Protein AF-A0A8T4FJG9-F1 (afdb_monomer)

pLDDT: mean 75.82, std 20.82, range [28.33, 94.25]

Solvent-accessible surface area (backbone atoms only — not comparable to full-atom values): 13137 Å² total; per-residue (Å²): 132,87,75,84,78,72,72,60,68,69,57,31,51,54,38,39,52,24,51,58,66,41,45,69,38,66,19,61,36,61,75,57,34,93,87,77,62,32,58,62,43,84,72,53,72,46,79,40,57,38,47,39,34,34,47,77,76,50,57,72,72,60,33,53,55,52,51,54,53,52,52,54,62,69,72,64,82,72,84,88,86,80,88,83,89,87,84,88,80,90,82,86,89,84,91,80,89,76,88,75,80,80,78,80,73,78,88,72,92,65,47,56,48,79,29,33,30,31,37,31,31,27,30,22,76,75,79,66,48,81,43,71,23,62,58,69,50,50,87,97,47,72,53,23,32,40,62,51,46,32,49,46,51,27,50,90,81,37,57,43,65,51,49,24,52,53,38,45,71,38,28,33,64,53,52,39,65,56,44,46,53,57,61,71,35,77,62,51,77,78,55,39,54,88,76,48,63,58,46,82,54,85,90,39,49,46,29,47,62,41,74,42,32,62,51,50,70,65,64,24,92

Radius of gyration: 21.4 Å; Cα contacts (8 Å, |Δi|>4): 317; chains: 1; bounding box: 61×54×51 Å

Foldseek 3Di:
DQDPQDDPVVLLQLLLVLLLVQFAFEQPADAADPVPRFDWDWDDKDKAFAFKFQQVLDDPVSNVVSVVVVVVVVPPPDDDDDDDDDDDDDDDDDDDDDDDPPPPPDDDPRSMDTRMHIWIWIAGPPPRDIDIGPAQDDPPDRYGVQLLLQLQLCVVPDQLCSSQVVCVNSRTHDDSVSSVCSNPDPVCVVDHNVNFDFDDDRSGTRTVCSSCSVVCSVVSD

Sequence (221 aa):
MTKKVAIPPMITDIVASGIIDLDGFLFDAAGRCPCCGGELKSHDIKHRVFARINTGIMNADMRLFADVRALKKAGGRGSDGKDGVGAGSAGSMGPGAGGEDGNGGAGSCSRECNITVNVKRWYCTDCGKLVYSKSPFYEGIRTGAPIVDFCIVNRDLHPPNHIAKILGKLGIIVTPATVRNIQQSEISKGATPENIPAVNIYGIMFPSSLLNLSEMTRRGK

Mean predicted aligned error: 11.9 Å

Structure (mmCIF, N/CA/C/O backbone):
data_AF-A0A8T4FJG9-F1
#
_entry.id   AF-A0A8T4FJG9-F1
#
loop_
_atom_site.group_PDB
_atom_site.id
_atom_site.type_symbol
_atom_site.label_atom_id
_atom_site.label_alt_id
_atom_site.label_comp_id
_atom_site.label_asym_id
_atom_site.label_entity_id
_atom_site.label_seq_id
_atom_site.pdbx_PDB_ins_code
_atom_site.Cartn_x
_atom_site.Cartn_y
_atom_site.Cartn_z
_atom_site.occupancy
_atom_site.B_iso_or_equiv
_atom_site.auth_seq_id
_atom_site.auth_comp_id
_atom_site.auth_asym_id
_atom_site.auth_atom_id
_atom_site.pdbx_PDB_model_num
ATOM 1 N N . MET A 1 1 ? -25.811 7.665 13.195 1.00 41.31 1 MET A N 1
ATOM 2 C CA . MET A 1 1 ? -25.178 6.998 14.357 1.00 41.31 1 MET A CA 1
ATOM 3 C C . MET A 1 1 ? -23.875 6.342 13.907 1.00 41.31 1 MET A C 1
ATOM 5 O O . MET A 1 1 ? -23.924 5.402 13.128 1.00 41.31 1 MET A O 1
ATOM 9 N N . THR A 1 2 ? -22.702 6.841 14.312 1.00 47.78 2 THR A N 1
ATOM 10 C CA . THR A 1 2 ? -21.421 6.175 14.003 1.00 47.78 2 THR A CA 1
ATOM 11 C C . THR A 1 2 ? -21.264 4.955 14.903 1.00 47.78 2 THR A C 1
ATOM 13 O O . THR A 1 2 ? -20.911 5.094 16.075 1.00 47.78 2 THR A O 1
ATOM 16 N N . LYS A 1 3 ? -21.565 3.767 14.370 1.00 56.97 3 LYS A N 1
ATOM 17 C CA . LYS A 1 3 ? -21.348 2.491 15.061 1.00 56.97 3 LYS A CA 1
ATOM 18 C C . LYS A 1 3 ? -19.872 2.421 15.463 1.00 56.97 3 LYS A C 1
ATOM 20 O O . LYS A 1 3 ? -18.996 2.599 14.618 1.00 56.97 3 LYS A O 1
ATOM 25 N N . LYS A 1 4 ? -19.579 2.235 16.756 1.00 62.81 4 LYS A N 1
ATOM 26 C CA . LYS A 1 4 ? -18.198 2.044 17.217 1.00 62.81 4 LYS A CA 1
ATOM 27 C C . LYS A 1 4 ? -17.686 0.750 16.597 1.00 62.81 4 LYS A C 1
ATOM 29 O O . LYS A 1 4 ? -18.075 -0.335 17.007 1.00 62.81 4 LYS A O 1
ATOM 34 N N . VAL A 1 5 ? -16.836 0.883 15.589 1.00 68.25 5 VAL A N 1
ATOM 35 C CA . VAL A 1 5 ? -16.174 -0.259 14.968 1.00 68.25 5 VAL A CA 1
ATOM 36 C C . VAL A 1 5 ? -15.093 -0.768 15.917 1.00 68.25 5 VAL A C 1
ATOM 38 O O . VAL A 1 5 ? -14.141 -0.038 16.220 1.00 68.25 5 VAL A O 1
ATOM 41 N N . ALA A 1 6 ? -15.278 -1.983 16.422 1.00 77.75 6 ALA A N 1
ATOM 42 C CA . ALA A 1 6 ? -14.273 -2.705 17.184 1.00 77.75 6 ALA A CA 1
ATOM 43 C C . ALA A 1 6 ? -13.360 -3.431 16.192 1.00 77.75 6 ALA A C 1
ATOM 45 O O . ALA A 1 6 ? -13.830 -4.241 15.399 1.00 77.75 6 ALA A O 1
ATOM 46 N N . ILE A 1 7 ? -12.071 -3.100 16.213 1.00 82.88 7 ILE A N 1
ATOM 47 C CA . ILE A 1 7 ? -11.056 -3.811 15.437 1.00 82.88 7 ILE A CA 1
ATOM 48 C C . ILE A 1 7 ? -1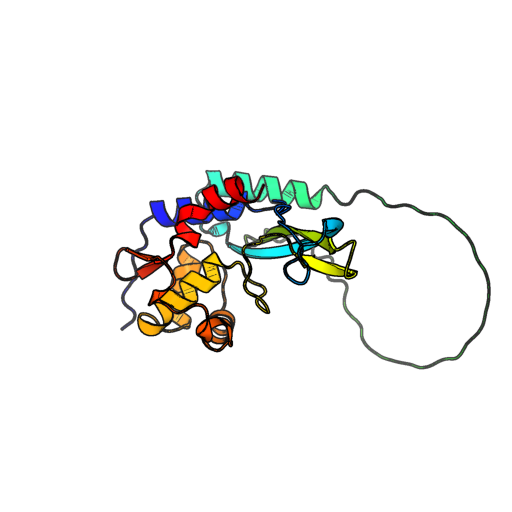0.298 -4.689 16.429 1.00 82.88 7 ILE A C 1
ATOM 50 O O . ILE A 1 7 ? -9.800 -4.149 17.421 1.00 82.88 7 ILE A O 1
ATOM 54 N N . PRO A 1 8 ? -10.228 -6.011 16.210 1.00 84.31 8 PRO A N 1
ATOM 55 C CA . PRO A 1 8 ? -9.428 -6.884 17.055 1.00 84.31 8 PRO A CA 1
ATOM 56 C C . PRO A 1 8 ? -7.962 -6.441 17.055 1.00 84.31 8 PRO A C 1
ATOM 58 O O . PRO A 1 8 ? -7.424 -6.202 15.972 1.00 84.31 8 PRO A O 1
ATOM 61 N N . PRO A 1 9 ? -7.295 -6.384 18.222 1.00 83.56 9 PRO A N 1
ATOM 62 C CA . PRO A 1 9 ? -5.896 -5.958 18.305 1.00 83.56 9 PRO A CA 1
ATOM 63 C C . PRO A 1 9 ? -4.975 -6.813 17.422 1.00 83.56 9 PRO A C 1
ATOM 65 O O . PRO A 1 9 ? -4.106 -6.276 16.747 1.00 83.56 9 PRO A O 1
ATOM 68 N N . MET A 1 10 ? -5.264 -8.114 17.305 1.00 87.50 10 MET A N 1
ATOM 69 C CA . MET A 1 10 ? -4.548 -9.031 16.411 1.00 87.50 10 MET A CA 1
ATOM 70 C C . MET A 1 10 ? -4.504 -8.542 14.951 1.00 87.50 10 MET A C 1
ATOM 72 O O . MET A 1 10 ? -3.463 -8.627 14.309 1.00 87.50 10 MET A O 1
ATOM 76 N N . ILE A 1 11 ? -5.612 -8.016 14.411 1.00 88.00 11 ILE A N 1
ATOM 77 C CA . ILE A 1 11 ? -5.658 -7.538 13.018 1.00 88.00 11 ILE A CA 1
ATOM 78 C C . ILE A 1 11 ? -4.785 -6.294 12.860 1.00 88.00 11 ILE A C 1
ATOM 80 O O . ILE A 1 11 ? -4.054 -6.178 11.878 1.00 88.00 11 ILE A O 1
ATOM 84 N N . THR A 1 12 ? -4.843 -5.381 13.829 1.00 87.31 12 THR A N 1
ATOM 85 C CA . THR A 1 12 ? -3.987 -4.193 13.842 1.00 87.31 12 THR A CA 1
ATOM 86 C C . THR A 1 12 ? -2.514 -4.587 13.814 1.00 87.31 12 THR A C 1
ATOM 88 O O . THR A 1 12 ? -1.768 -4.047 13.002 1.00 87.31 12 THR A O 1
ATOM 91 N N . ASP A 1 13 ? -2.112 -5.570 14.620 1.00 85.44 13 ASP A N 1
ATOM 92 C CA . ASP A 1 13 ? -0.722 -6.027 14.693 1.00 85.44 13 ASP A CA 1
ATOM 93 C C . ASP A 1 13 ? -0.259 -6.706 13.395 1.00 85.44 13 ASP A C 1
ATOM 95 O O . ASP A 1 13 ? 0.831 -6.412 12.897 1.00 85.44 13 ASP A O 1
ATOM 99 N N . ILE A 1 14 ? -1.095 -7.558 12.790 1.00 88.44 14 ILE A N 1
ATOM 100 C CA . ILE A 1 14 ? -0.791 -8.218 11.506 1.00 88.44 14 ILE A CA 1
ATOM 101 C C . ILE A 1 14 ? -0.601 -7.185 10.390 1.00 88.44 14 ILE A C 1
ATOM 103 O O . ILE A 1 14 ? 0.379 -7.235 9.647 1.00 88.44 14 ILE A O 1
ATOM 107 N N . VAL A 1 15 ? -1.527 -6.230 10.273 1.00 89.56 15 VAL A N 1
ATOM 108 C CA . VAL A 1 15 ? -1.466 -5.209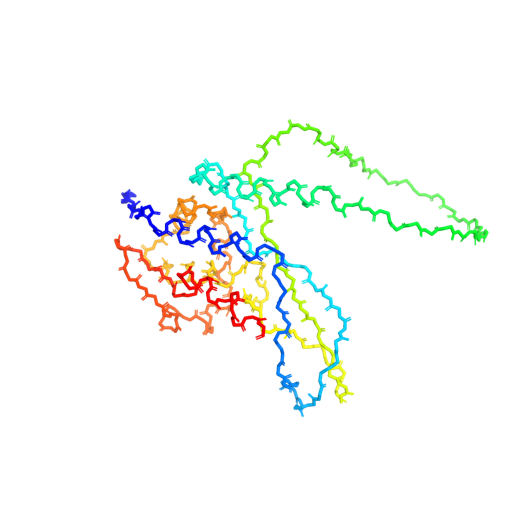 9.221 1.00 89.56 15 VAL A CA 1
ATOM 109 C C . VAL A 1 15 ? -0.260 -4.301 9.430 1.00 89.56 15 VAL A C 1
ATOM 111 O O . VAL A 1 15 ? 0.492 -4.031 8.496 1.00 89.56 15 VAL A O 1
ATOM 114 N N . ALA A 1 16 ? -0.044 -3.842 10.657 1.00 86.19 16 ALA A N 1
ATOM 115 C CA . ALA A 1 16 ? 1.041 -2.935 10.971 1.00 86.19 16 ALA A CA 1
ATOM 116 C C . ALA A 1 16 ? 2.427 -3.573 10.787 1.00 86.19 16 ALA A C 1
ATOM 118 O O . ALA A 1 16 ? 3.287 -2.956 10.158 1.00 86.19 16 ALA A O 1
ATOM 119 N N . SER A 1 17 ? 2.634 -4.801 11.273 1.00 85.50 17 SER A N 1
ATOM 120 C CA . SER A 1 17 ? 3.885 -5.545 11.059 1.00 85.50 17 SER A CA 1
ATOM 121 C C . SER A 1 17 ? 4.150 -5.776 9.571 1.00 85.50 17 SER A C 1
ATOM 123 O O . SER A 1 17 ? 5.222 -5.426 9.079 1.00 85.50 17 SER A O 1
ATOM 125 N N . GLY A 1 18 ? 3.141 -6.233 8.822 1.00 88.75 18 GLY A N 1
ATOM 126 C CA . GLY A 1 18 ? 3.253 -6.444 7.381 1.00 88.75 18 GLY A CA 1
ATOM 127 C C . GLY A 1 18 ? 3.591 -5.169 6.602 1.00 88.75 18 GLY A C 1
ATOM 128 O O . GLY A 1 18 ? 4.409 -5.209 5.686 1.00 88.75 18 GLY A O 1
ATOM 129 N N . ILE A 1 19 ? 3.012 -4.019 6.968 1.00 89.31 19 ILE A N 1
ATOM 130 C CA . ILE A 1 19 ? 3.352 -2.742 6.326 1.00 89.31 19 ILE A CA 1
ATOM 131 C C . ILE A 1 19 ? 4.781 -2.310 6.680 1.00 89.31 19 ILE A C 1
ATOM 133 O O . ILE A 1 19 ? 5.508 -1.862 5.795 1.00 89.31 19 ILE A O 1
ATOM 137 N N . ILE A 1 20 ? 5.200 -2.433 7.942 1.00 86.81 20 ILE A N 1
ATOM 138 C CA . ILE A 1 20 ? 6.565 -2.074 8.361 1.00 86.81 20 ILE A CA 1
ATOM 139 C C . ILE A 1 20 ? 7.598 -2.923 7.618 1.00 86.81 20 ILE A C 1
ATOM 141 O O . ILE A 1 20 ? 8.622 -2.397 7.180 1.00 86.81 20 ILE A O 1
ATOM 145 N N . ASP A 1 21 ? 7.322 -4.211 7.420 1.00 86.75 21 ASP A N 1
ATOM 146 C CA . ASP A 1 21 ? 8.223 -5.122 6.717 1.00 86.75 21 ASP A CA 1
ATOM 147 C C . ASP A 1 21 ? 8.459 -4.743 5.257 1.00 86.75 21 ASP A C 1
ATOM 149 O O . ASP A 1 21 ? 9.551 -4.982 4.738 1.00 86.75 21 ASP A O 1
ATOM 153 N N . LEU A 1 22 ? 7.493 -4.077 4.621 1.00 88.50 22 LEU A N 1
ATOM 154 C CA . LEU A 1 22 ? 7.638 -3.567 3.260 1.00 88.50 22 LEU A CA 1
ATOM 155 C C . LEU A 1 22 ? 8.580 -2.360 3.162 1.00 88.50 22 LEU A C 1
ATOM 157 O O . LEU A 1 22 ? 8.980 -2.003 2.054 1.00 88.50 22 LEU A O 1
ATOM 161 N N . ASP A 1 23 ? 8.963 -1.718 4.270 1.00 88.69 23 ASP A N 1
ATOM 162 C CA . ASP A 1 23 ? 9.829 -0.544 4.191 1.00 88.69 23 ASP A CA 1
ATOM 163 C C . ASP A 1 23 ? 11.222 -0.893 3.644 1.00 88.69 23 ASP A C 1
ATOM 165 O O . ASP A 1 23 ? 11.981 -1.653 4.244 1.00 88.69 23 ASP A O 1
ATOM 169 N N . GLY A 1 24 ? 11.558 -0.302 2.500 1.00 87.19 24 GLY A N 1
ATOM 170 C CA . GLY A 1 24 ? 12.777 -0.535 1.732 1.00 87.19 24 GLY A CA 1
ATOM 171 C C . GLY A 1 24 ? 12.725 -1.755 0.809 1.00 87.19 24 GLY A C 1
ATOM 172 O O . GLY A 1 24 ? 13.705 -2.008 0.107 1.00 87.19 24 GLY A O 1
ATOM 173 N N . PHE A 1 25 ? 11.617 -2.500 0.769 1.00 90.50 25 PHE A N 1
ATOM 174 C CA . PHE A 1 25 ? 11.523 -3.720 -0.031 1.00 90.50 25 PHE A CA 1
ATOM 175 C C . PHE A 1 25 ? 11.647 -3.429 -1.533 1.00 90.50 25 PHE A C 1
ATOM 177 O O . PHE A 1 25 ? 11.034 -2.485 -2.038 1.00 90.50 25 PHE A O 1
ATOM 184 N N . LEU A 1 26 ? 12.441 -4.238 -2.242 1.00 90.06 26 LEU A N 1
ATOM 185 C CA . LEU A 1 26 ? 12.640 -4.145 -3.687 1.00 90.06 26 LEU A CA 1
ATOM 186 C C . LEU A 1 26 ? 11.727 -5.129 -4.416 1.00 90.06 26 LEU A C 1
ATOM 188 O O . LEU A 1 26 ? 11.885 -6.334 -4.283 1.00 90.06 26 LEU A O 1
ATOM 192 N N . PHE A 1 27 ? 10.818 -4.589 -5.221 1.00 89.75 27 PHE A N 1
ATOM 193 C CA . PHE A 1 27 ? 10.058 -5.328 -6.218 1.00 89.75 27 PHE A CA 1
ATOM 194 C C . PHE A 1 27 ? 10.851 -5.352 -7.521 1.00 89.75 27 PHE A C 1
ATOM 196 O O . PHE A 1 27 ? 10.912 -4.337 -8.226 1.00 89.75 27 PHE A O 1
ATOM 203 N N . ASP A 1 28 ? 11.456 -6.491 -7.834 1.00 89.19 28 ASP A N 1
ATOM 204 C CA . ASP A 1 28 ? 12.211 -6.724 -9.064 1.00 89.19 28 ASP A CA 1
ATOM 205 C C . ASP A 1 28 ? 11.607 -7.801 -9.969 1.00 89.19 28 ASP A C 1
ATOM 207 O O . ASP A 1 28 ? 11.994 -7.890 -11.131 1.00 89.19 28 ASP A O 1
ATOM 211 N N . ALA A 1 29 ? 10.596 -8.538 -9.513 1.00 85.81 29 ALA A N 1
ATOM 212 C CA . ALA A 1 29 ? 9.899 -9.511 -10.344 1.00 85.81 29 ALA A CA 1
ATOM 213 C C . ALA A 1 29 ? 9.257 -8.862 -11.591 1.00 85.81 29 ALA A C 1
ATOM 215 O O . ALA A 1 29 ? 8.236 -8.169 -11.513 1.00 85.81 29 ALA A O 1
ATOM 216 N N . ALA A 1 30 ? 9.815 -9.136 -12.771 1.00 84.12 30 ALA A N 1
ATOM 217 C CA . ALA A 1 30 ? 9.229 -8.802 -14.066 1.00 84.12 30 ALA A CA 1
ATOM 218 C C . ALA A 1 30 ? 9.295 -10.012 -15.003 1.00 84.12 30 ALA A C 1
ATOM 220 O O . ALA A 1 30 ? 10.260 -10.769 -14.999 1.00 84.12 30 ALA A O 1
ATOM 221 N N . GLY A 1 31 ? 8.223 -10.216 -15.772 1.00 83.62 31 GLY A N 1
ATOM 222 C CA . GLY A 1 31 ? 8.161 -11.270 -16.785 1.00 83.62 31 GLY A CA 1
ATOM 223 C C . GLY A 1 31 ? 8.767 -10.812 -18.111 1.00 83.62 31 GLY A C 1
ATOM 224 O O . GLY A 1 31 ? 9.740 -10.071 -18.149 1.00 83.62 31 GLY A O 1
ATOM 225 N N . ARG A 1 32 ? 8.148 -11.219 -19.219 1.00 88.94 32 ARG A N 1
ATOM 226 C CA . ARG A 1 32 ? 8.462 -10.700 -20.557 1.00 88.94 32 ARG A CA 1
ATOM 227 C C . ARG A 1 32 ? 7.768 -9.364 -20.813 1.00 88.94 32 ARG A C 1
ATOM 229 O O . ARG A 1 32 ? 6.815 -9.009 -20.115 1.00 88.94 32 ARG A O 1
ATOM 236 N N . CYS A 1 33 ? 8.217 -8.633 -21.832 1.00 87.88 33 CYS A N 1
ATOM 237 C CA . CYS A 1 33 ? 7.561 -7.392 -22.233 1.00 87.88 33 CYS A CA 1
ATOM 238 C C . CYS A 1 33 ? 6.073 -7.636 -22.575 1.00 87.88 33 CYS A C 1
ATOM 240 O O . CYS A 1 33 ? 5.792 -8.431 -23.472 1.00 87.88 33 CYS A O 1
ATOM 242 N N . PRO A 1 34 ? 5.111 -6.920 -21.959 1.00 86.50 34 PRO A N 1
ATOM 243 C CA . PRO A 1 34 ? 3.684 -7.101 -22.239 1.00 86.50 34 PRO A CA 1
ATOM 244 C C . PRO A 1 34 ? 3.278 -6.648 -23.650 1.00 86.50 34 PRO A C 1
ATOM 246 O O . PRO A 1 34 ? 2.179 -6.951 -24.093 1.00 86.50 34 PRO A O 1
ATOM 249 N N . CYS A 1 35 ? 4.138 -5.908 -24.359 1.00 87.44 35 CYS A N 1
ATOM 250 C CA . CYS A 1 35 ? 3.851 -5.422 -25.711 1.00 87.44 35 CYS A CA 1
ATOM 251 C C . CYS A 1 35 ? 4.368 -6.334 -26.828 1.00 87.44 35 CYS A C 1
ATOM 253 O O . CYS A 1 35 ? 3.768 -6.355 -27.894 1.00 87.44 35 CYS A O 1
ATOM 255 N N . CYS A 1 36 ? 5.494 -7.022 -26.630 1.00 90.19 36 CYS A N 1
ATOM 256 C CA . CYS A 1 36 ? 6.146 -7.792 -27.700 1.00 90.19 36 CYS A CA 1
ATOM 257 C C . CYS A 1 36 ? 6.694 -9.155 -27.256 1.00 90.19 36 CYS A C 1
ATOM 259 O O . CYS A 1 36 ? 7.169 -9.915 -28.087 1.00 90.19 36 CYS A O 1
ATOM 261 N N . GLY A 1 37 ? 6.653 -9.479 -25.960 1.00 89.25 37 GLY A N 1
ATOM 262 C CA . GLY A 1 37 ? 7.231 -10.715 -25.429 1.00 89.25 37 GLY A CA 1
ATOM 263 C C . GLY A 1 37 ? 8.761 -10.722 -25.318 1.00 89.25 37 GLY A C 1
ATOM 264 O O . GLY A 1 37 ? 9.306 -11.726 -24.866 1.00 89.25 37 GLY A O 1
ATOM 265 N N . GLY A 1 38 ? 9.431 -9.626 -25.680 1.00 89.69 38 GLY A N 1
ATOM 266 C CA . GLY A 1 38 ? 10.885 -9.490 -25.644 1.00 89.69 38 GLY A CA 1
ATOM 267 C C . GLY A 1 38 ? 11.510 -9.531 -24.251 1.00 89.69 38 GLY A C 1
ATOM 268 O O . GLY A 1 38 ? 10.821 -9.397 -23.227 1.00 89.69 38 GLY A O 1
ATOM 269 N N . GLU A 1 39 ? 12.834 -9.688 -24.230 1.00 91.00 39 GLU A N 1
ATOM 270 C CA . GLU A 1 39 ? 13.634 -9.711 -23.005 1.00 91.00 39 GLU A CA 1
ATOM 271 C C . GLU A 1 39 ? 13.711 -8.330 -22.343 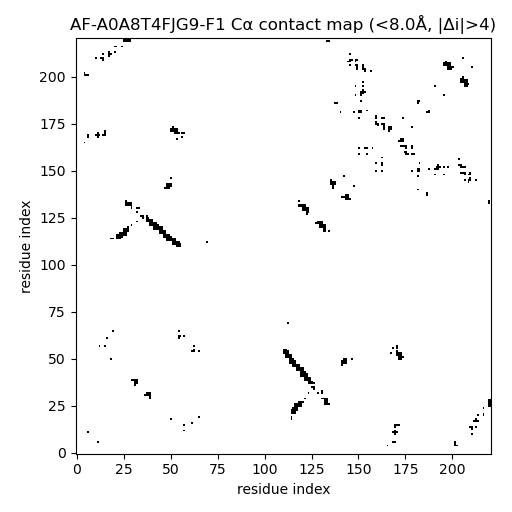1.00 91.00 39 GLU A C 1
ATOM 273 O O . GLU A 1 39 ? 13.563 -7.275 -22.971 1.00 91.00 39 GLU A O 1
ATOM 278 N N . LEU A 1 40 ? 13.893 -8.346 -21.022 1.00 91.06 40 LEU A N 1
ATOM 279 C CA . LEU A 1 40 ? 13.898 -7.158 -20.183 1.00 91.06 40 LEU A CA 1
ATOM 280 C C . LEU A 1 40 ? 15.292 -6.916 -19.611 1.00 91.06 40 LEU A C 1
ATOM 282 O O . LEU A 1 40 ? 15.847 -7.757 -18.907 1.00 91.06 40 LEU A O 1
ATOM 286 N N . LYS A 1 41 ? 15.825 -5.717 -19.847 1.00 90.69 41 LYS A N 1
ATOM 287 C CA . LYS A 1 41 ? 17.077 -5.248 -19.254 1.00 90.69 41 LYS A CA 1
ATOM 288 C C . LYS A 1 41 ? 16.791 -4.295 -18.102 1.00 90.69 41 LYS A C 1
ATOM 290 O O . LYS A 1 41 ? 15.920 -3.428 -18.197 1.00 90.69 41 LYS A O 1
ATOM 295 N N . SER A 1 42 ? 17.519 -4.454 -16.999 1.00 89.69 42 SER A N 1
ATOM 296 C CA . SER A 1 42 ? 17.387 -3.570 -15.840 1.00 89.69 42 SER A CA 1
ATOM 297 C C . SER A 1 42 ? 17.783 -2.143 -16.206 1.00 89.69 42 SER A C 1
ATOM 299 O O . SER A 1 42 ? 18.838 -1.948 -16.808 1.00 89.69 42 SER A O 1
ATOM 301 N N . HIS A 1 43 ? 16.974 -1.166 -15.801 1.00 89.69 43 HIS A N 1
ATOM 302 C CA . HIS A 1 43 ? 17.262 0.246 -16.033 1.00 89.69 43 HIS A CA 1
ATOM 303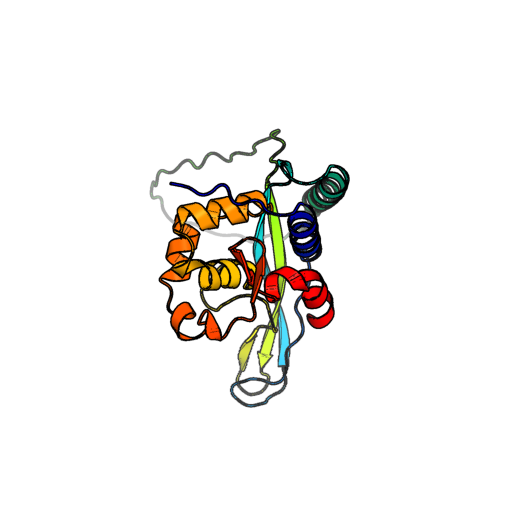 C C . HIS A 1 43 ? 17.564 0.977 -14.728 1.00 89.69 43 HIS A C 1
ATOM 305 O O . HIS A 1 43 ? 18.720 1.258 -14.440 1.00 89.69 43 HIS A O 1
ATOM 311 N N . ASP A 1 44 ? 16.552 1.252 -13.910 1.00 92.25 44 ASP A N 1
ATOM 312 C CA . ASP A 1 44 ? 16.724 1.970 -12.648 1.00 92.25 44 ASP A CA 1
ATOM 313 C C . ASP A 1 44 ? 15.685 1.538 -11.609 1.00 92.25 44 ASP A C 1
ATOM 315 O O . ASP A 1 44 ? 14.782 0.741 -11.880 1.00 92.25 44 ASP A O 1
ATOM 319 N N . ILE A 1 45 ? 15.821 2.064 -10.395 1.00 92.06 45 ILE A N 1
ATOM 320 C CA . ILE A 1 45 ? 14.937 1.768 -9.272 1.00 92.06 45 ILE A CA 1
ATOM 321 C C . ILE A 1 45 ? 14.140 3.025 -8.941 1.00 92.06 45 ILE A C 1
ATOM 323 O O . ILE A 1 45 ? 14.698 4.077 -8.640 1.00 92.06 45 ILE A O 1
ATOM 327 N N . LYS A 1 46 ? 12.811 2.905 -8.956 1.00 90.38 46 LYS A N 1
ATOM 328 C CA . LYS A 1 46 ? 11.903 3.983 -8.571 1.00 90.38 46 LYS A CA 1
ATOM 329 C C . LYS A 1 46 ? 11.454 3.805 -7.125 1.00 90.38 46 LYS A C 1
ATOM 331 O O . LYS A 1 46 ? 10.779 2.829 -6.799 1.00 90.38 46 LYS A O 1
ATOM 336 N N . HIS A 1 47 ? 11.747 4.789 -6.285 1.00 90.31 47 HIS A N 1
ATOM 337 C CA . HIS A 1 47 ? 11.237 4.857 -4.917 1.00 90.31 47 HIS A CA 1
ATOM 338 C C . HIS A 1 47 ? 9.776 5.328 -4.911 1.00 90.31 47 HIS A C 1
ATOM 340 O O . HIS A 1 47 ? 9.428 6.327 -5.549 1.00 90.31 47 HIS A O 1
ATOM 346 N N . ARG A 1 48 ? 8.897 4.617 -4.199 1.00 90.25 48 ARG A N 1
ATOM 347 C CA . ARG A 1 48 ? 7.477 4.970 -4.055 1.00 90.25 48 ARG A CA 1
ATOM 348 C C . ARG A 1 48 ? 7.047 4.885 -2.599 1.00 90.25 48 ARG A C 1
ATOM 350 O O . ARG A 1 48 ? 7.364 3.922 -1.912 1.00 90.25 48 ARG A O 1
ATOM 357 N N . VAL A 1 49 ? 6.275 5.866 -2.139 1.00 91.12 49 VAL A N 1
ATOM 358 C CA . VAL A 1 49 ? 5.610 5.784 -0.832 1.00 91.12 49 VAL A CA 1
ATOM 359 C C . VAL A 1 49 ? 4.493 4.749 -0.930 1.00 91.12 49 VAL A C 1
ATOM 361 O O . VAL A 1 49 ? 3.623 4.873 -1.782 1.00 91.12 49 VAL A O 1
ATOM 364 N N . PHE A 1 50 ? 4.528 3.731 -0.078 1.00 91.19 50 PHE A N 1
ATOM 365 C CA . PHE A 1 50 ? 3.512 2.685 -0.007 1.00 91.19 50 PHE A CA 1
ATOM 366 C C . PHE A 1 50 ? 2.376 3.081 0.942 1.00 91.19 50 PHE A C 1
ATOM 368 O O . PHE A 1 50 ? 1.202 3.033 0.570 1.00 91.19 50 PHE A O 1
ATOM 375 N N . ALA A 1 51 ? 2.729 3.527 2.149 1.00 92.19 51 ALA A N 1
ATOM 376 C CA . ALA A 1 51 ? 1.786 3.900 3.195 1.00 92.19 51 ALA A CA 1
ATOM 377 C C . ALA A 1 51 ? 2.380 4.961 4.129 1.00 92.19 51 ALA A C 1
ATOM 379 O O . ALA A 1 51 ? 3.599 5.100 4.245 1.00 92.19 51 ALA A O 1
ATOM 380 N N . ARG A 1 52 ? 1.502 5.682 4.826 1.00 91.62 52 ARG A N 1
ATOM 381 C CA . ARG A 1 52 ? 1.860 6.529 5.966 1.00 91.62 52 ARG A CA 1
ATOM 382 C C . ARG A 1 52 ? 1.362 5.859 7.229 1.00 91.62 52 ARG A C 1
ATOM 384 O O . ARG A 1 52 ? 0.197 5.467 7.278 1.00 91.62 52 ARG A O 1
ATOM 391 N N . ILE A 1 53 ? 2.227 5.736 8.223 1.00 90.38 53 ILE A N 1
ATOM 392 C CA . ILE A 1 53 ? 1.938 4.990 9.440 1.00 90.38 53 ILE A CA 1
ATOM 393 C C . ILE A 1 53 ? 2.071 5.892 10.660 1.00 90.38 53 ILE A C 1
ATOM 395 O O . ILE A 1 53 ? 3.047 6.623 10.762 1.00 90.38 53 ILE A O 1
ATOM 399 N N . ASN A 1 54 ? 1.112 5.816 11.584 1.00 88.19 54 ASN A N 1
ATOM 400 C CA . ASN A 1 54 ? 1.198 6.419 12.909 1.00 88.19 54 ASN A CA 1
ATOM 401 C C . ASN A 1 54 ? 1.769 5.388 13.895 1.00 88.19 54 ASN A C 1
ATOM 403 O O . ASN A 1 54 ? 1.062 4.486 14.346 1.00 88.19 54 ASN A O 1
ATOM 407 N N . THR A 1 55 ? 3.048 5.511 14.240 1.00 77.38 55 THR A N 1
ATOM 408 C CA . THR A 1 55 ? 3.723 4.626 15.203 1.00 77.38 55 THR A CA 1
ATOM 409 C C . THR A 1 55 ? 3.222 4.849 16.632 1.00 77.38 55 THR A C 1
ATOM 411 O O . THR A 1 55 ? 3.290 3.952 17.469 1.00 77.38 55 THR A O 1
ATOM 414 N N . GLY A 1 56 ? 2.606 6.000 16.915 1.00 75.38 56 GLY A N 1
ATOM 415 C CA . GLY A 1 56 ? 2.065 6.357 18.227 1.00 75.38 56 GLY A CA 1
ATOM 416 C C . GLY A 1 56 ? 0.897 5.500 18.714 1.00 75.38 56 GLY A C 1
ATOM 417 O O . GLY A 1 56 ? 0.551 5.584 19.890 1.00 75.38 56 GLY A O 1
ATOM 418 N N . ILE A 1 57 ? 0.301 4.679 17.847 1.00 72.75 57 ILE A N 1
ATOM 419 C CA . ILE A 1 57 ? -0.786 3.750 18.198 1.00 72.75 57 ILE A CA 1
ATOM 420 C C . ILE A 1 57 ? -0.362 2.279 18.175 1.00 72.75 57 ILE A C 1
ATOM 422 O O . ILE A 1 57 ? -1.153 1.411 18.521 1.00 72.75 57 ILE A O 1
ATOM 426 N N . MET A 1 58 ? 0.889 2.002 17.813 1.00 70.56 58 MET A N 1
ATOM 427 C CA . MET A 1 58 ? 1.442 0.648 17.786 1.00 70.56 58 MET A CA 1
ATOM 428 C C . MET A 1 58 ? 1.865 0.177 19.174 1.00 70.56 58 MET A C 1
ATOM 430 O O . MET A 1 58 ? 2.103 1.007 20.055 1.00 70.56 58 MET A O 1
ATOM 434 N N . ASN A 1 59 ? 1.998 -1.137 19.360 1.00 69.31 59 ASN A N 1
ATOM 435 C CA . ASN A 1 59 ? 2.589 -1.717 20.568 1.00 69.31 59 ASN A CA 1
ATOM 436 C C . ASN A 1 59 ? 4.048 -1.260 20.740 1.00 69.31 59 ASN A C 1
ATOM 438 O O . ASN A 1 59 ? 4.725 -0.941 19.759 1.00 69.31 59 ASN A O 1
ATOM 442 N N . ALA A 1 60 ? 4.535 -1.226 21.985 1.00 66.81 60 ALA A N 1
ATOM 443 C CA . ALA A 1 60 ? 5.871 -0.721 22.316 1.00 66.81 60 ALA A CA 1
ATOM 444 C C . ALA A 1 60 ? 6.991 -1.440 21.541 1.00 66.81 60 ALA A C 1
ATOM 446 O O . ALA A 1 60 ? 7.887 -0.778 21.020 1.00 66.81 60 ALA A O 1
ATOM 447 N N . ASP A 1 61 ? 6.881 -2.760 21.371 1.00 65.38 61 ASP A N 1
ATOM 448 C CA . ASP A 1 61 ? 7.861 -3.559 20.628 1.00 65.38 61 ASP A CA 1
ATOM 449 C C . ASP A 1 61 ? 7.940 -3.130 19.156 1.00 65.38 61 ASP A C 1
ATOM 451 O O . ASP A 1 61 ? 9.020 -2.882 18.622 1.00 65.38 61 ASP A O 1
ATOM 455 N N . MET A 1 62 ? 6.790 -2.942 18.501 1.00 65.31 62 MET A N 1
ATOM 456 C CA . MET A 1 62 ? 6.724 -2.477 17.111 1.00 65.31 62 MET A CA 1
ATOM 457 C C . MET A 1 62 ? 7.185 -1.029 16.936 1.00 65.31 62 MET A C 1
ATOM 459 O O . MET A 1 62 ? 7.749 -0.698 15.892 1.00 65.31 62 MET A O 1
ATOM 463 N N . ARG A 1 63 ? 6.978 -0.169 17.943 1.00 68.25 63 ARG A N 1
ATOM 464 C CA . ARG A 1 63 ? 7.526 1.196 17.931 1.00 68.25 63 ARG A CA 1
ATOM 465 C C . ARG A 1 63 ? 9.041 1.166 17.883 1.00 68.25 63 ARG A C 1
ATOM 467 O O . ARG A 1 63 ? 9.614 1.830 17.032 1.00 68.25 63 ARG A O 1
ATOM 474 N N . LEU A 1 64 ? 9.667 0.331 18.713 1.00 66.00 64 LEU A N 1
ATOM 475 C CA . LEU A 1 64 ? 11.119 0.190 18.732 1.00 66.00 64 LEU A CA 1
ATOM 476 C C . LEU A 1 64 ? 11.653 -0.234 17.354 1.00 66.00 64 LEU A C 1
ATOM 478 O O . LEU A 1 64 ? 12.600 0.366 16.852 1.00 66.00 64 LEU A O 1
ATOM 482 N N . PHE A 1 65 ? 11.009 -1.203 16.693 1.00 64.75 65 PHE A N 1
ATOM 483 C CA . PHE A 1 65 ? 11.389 -1.611 15.335 1.00 64.75 65 PHE A CA 1
ATOM 484 C C . PHE A 1 65 ? 11.236 -0.485 14.302 1.00 64.75 65 PHE A C 1
ATOM 486 O O . PHE A 1 65 ? 12.119 -0.300 13.458 1.00 64.75 65 PHE A O 1
ATOM 493 N N . ALA A 1 66 ? 10.134 0.269 14.356 1.00 66.44 66 ALA A N 1
ATOM 494 C CA . ALA A 1 66 ? 9.890 1.386 13.447 1.00 66.44 66 ALA A CA 1
ATOM 495 C C . ALA A 1 66 ? 10.891 2.535 13.670 1.00 66.44 66 ALA A C 1
ATOM 497 O O . ALA A 1 66 ? 11.447 3.059 12.703 1.00 66.44 66 ALA A O 1
ATOM 498 N N . ASP A 1 67 ? 11.174 2.872 14.929 1.00 69.44 67 ASP A N 1
ATOM 499 C CA . ASP A 1 67 ? 12.104 3.931 15.320 1.00 69.44 67 ASP A CA 1
ATOM 500 C C . ASP A 1 67 ? 13.548 3.564 14.943 1.00 69.44 67 ASP A C 1
ATOM 502 O O . ASP A 1 67 ? 14.263 4.383 14.368 1.00 69.44 67 ASP A O 1
ATOM 506 N N . VAL A 1 68 ? 13.966 2.307 15.147 1.00 68.00 68 VAL A N 1
ATOM 507 C CA . VAL A 1 68 ? 15.282 1.808 14.703 1.00 68.00 68 VAL A CA 1
ATOM 508 C C . VAL A 1 68 ? 15.434 1.908 13.179 1.00 68.00 68 VAL A C 1
ATOM 510 O O . VAL A 1 68 ? 16.477 2.356 12.692 1.00 68.00 68 VAL A O 1
ATOM 513 N N . ARG A 1 69 ? 14.404 1.545 12.396 1.00 68.06 69 ARG A N 1
ATOM 514 C CA . ARG A 1 69 ? 14.436 1.721 10.929 1.00 68.06 69 ARG A CA 1
ATOM 515 C C . ARG A 1 69 ? 14.468 3.200 10.531 1.00 68.06 69 ARG A C 1
ATOM 517 O O . ARG A 1 69 ? 15.209 3.560 9.614 1.00 68.06 69 ARG A O 1
ATOM 524 N N . ALA A 1 70 ? 13.718 4.060 11.221 1.00 66.50 70 ALA A N 1
ATOM 525 C CA . ALA A 1 70 ? 13.708 5.501 10.971 1.00 66.50 70 ALA A CA 1
ATOM 526 C C . ALA A 1 70 ? 15.080 6.145 11.250 1.00 66.50 70 ALA A C 1
ATOM 528 O O . ALA A 1 70 ? 15.574 6.916 10.424 1.00 66.50 70 ALA A O 1
ATOM 529 N N . LEU A 1 71 ? 15.745 5.764 12.347 1.00 64.31 71 LEU A N 1
ATOM 530 C CA . LEU A 1 71 ? 17.109 6.198 12.672 1.00 64.31 71 LEU A CA 1
ATOM 531 C C . LEU A 1 71 ? 18.122 5.739 11.612 1.00 64.31 71 LEU A C 1
ATOM 533 O O . LEU A 1 71 ? 18.974 6.520 11.188 1.00 64.31 71 LEU A O 1
ATOM 537 N N . LYS A 1 72 ? 17.988 4.506 11.104 1.00 61.31 72 LYS A N 1
ATOM 538 C CA . LYS A 1 72 ? 18.845 3.989 10.024 1.00 61.31 72 LYS A CA 1
ATOM 539 C C . LYS A 1 72 ? 18.674 4.766 8.710 1.00 61.31 72 LYS A C 1
ATOM 541 O O . LYS A 1 72 ? 19.653 4.977 8.001 1.00 61.31 72 LYS A O 1
ATOM 546 N N . LYS A 1 73 ? 17.459 5.242 8.404 1.00 59.62 73 LYS A N 1
ATOM 547 C CA . LYS A 1 73 ? 17.190 6.143 7.264 1.00 59.62 73 LYS A CA 1
ATOM 548 C C . LYS A 1 73 ? 17.851 7.517 7.429 1.00 59.62 73 LYS A C 1
ATOM 550 O O . LYS A 1 73 ? 18.326 8.070 6.441 1.00 59.62 73 LYS A O 1
ATOM 555 N N . ALA A 1 74 ? 17.903 8.059 8.648 1.00 57.53 74 ALA A N 1
ATOM 556 C CA . ALA A 1 74 ? 18.540 9.350 8.922 1.00 57.53 74 ALA A CA 1
ATOM 557 C C . ALA A 1 74 ? 20.079 9.291 8.825 1.00 57.53 74 ALA A C 1
ATOM 559 O O . ALA A 1 74 ? 20.695 10.247 8.364 1.00 57.53 74 ALA A O 1
ATOM 560 N N . GLY A 1 75 ? 20.692 8.156 9.183 1.00 49.56 75 GLY A N 1
ATOM 561 C CA . GLY A 1 75 ? 22.146 7.946 9.104 1.00 49.56 75 GLY A CA 1
ATOM 562 C C . GLY A 1 75 ? 22.704 7.619 7.709 1.00 49.56 75 GLY A C 1
ATOM 563 O O . GLY A 1 75 ? 23.912 7.468 7.568 1.00 49.56 75 GLY A O 1
ATOM 564 N N . GLY A 1 76 ? 21.856 7.488 6.681 1.00 39.97 76 GLY A N 1
ATOM 565 C CA . GLY A 1 76 ? 22.239 7.034 5.335 1.00 39.97 76 GLY A CA 1
ATOM 566 C C . GLY A 1 76 ? 22.525 8.127 4.295 1.00 39.97 76 GLY A C 1
ATOM 567 O O . GLY A 1 76 ? 22.691 7.797 3.124 1.00 39.97 76 GLY A O 1
ATOM 568 N N . ARG A 1 77 ? 22.570 9.417 4.662 1.00 37.59 77 ARG A N 1
ATOM 569 C CA . ARG A 1 77 ? 23.039 10.485 3.752 1.00 37.59 77 ARG A CA 1
ATOM 570 C C . ARG A 1 77 ? 24.560 10.630 3.847 1.00 37.59 77 ARG A C 1
ATOM 572 O O . ARG A 1 77 ? 25.057 11.567 4.461 1.00 37.59 77 ARG A O 1
ATOM 579 N N . GLY A 1 78 ? 25.287 9.685 3.257 1.00 33.62 78 GLY A N 1
ATOM 580 C CA . GLY A 1 78 ? 26.735 9.760 3.062 1.00 33.62 78 GLY A CA 1
ATOM 581 C C . GLY A 1 78 ? 27.081 10.132 1.619 1.00 33.62 78 GLY A C 1
ATOM 582 O O . GLY A 1 78 ? 26.903 9.312 0.731 1.00 33.62 78 GLY A O 1
ATOM 583 N N . SER A 1 79 ? 27.541 11.373 1.435 1.00 36.97 79 SER A N 1
ATOM 584 C CA . SER A 1 79 ? 28.536 11.845 0.451 1.00 36.97 79 SER A CA 1
ATOM 585 C C . SER A 1 79 ? 28.554 11.240 -0.966 1.00 36.97 79 SER A C 1
ATOM 587 O O . SER A 1 79 ? 29.225 10.237 -1.195 1.00 36.97 79 SER A O 1
ATOM 589 N N . ASP A 1 80 ? 28.005 11.973 -1.938 1.00 31.97 80 ASP A N 1
ATOM 590 C CA . ASP A 1 80 ? 28.547 11.996 -3.303 1.00 31.97 80 ASP A CA 1
ATOM 591 C C . ASP A 1 80 ? 29.288 13.324 -3.495 1.00 31.97 80 ASP A C 1
ATOM 593 O O . ASP A 1 80 ? 28.685 14.385 -3.660 1.00 31.97 80 ASP A O 1
ATOM 597 N N . GLY A 1 81 ? 30.616 13.260 -3.405 1.00 34.81 81 GLY A N 1
ATOM 598 C CA . GLY A 1 81 ? 31.507 14.329 -3.834 1.00 34.81 81 GLY A CA 1
ATOM 599 C C . GLY A 1 81 ? 31.786 14.218 -5.330 1.00 34.81 81 GLY A C 1
ATOM 600 O O . GLY A 1 81 ? 32.065 13.126 -5.825 1.00 34.81 81 GLY A O 1
ATOM 601 N N . LYS A 1 82 ? 31.768 15.354 -6.031 1.00 34.72 82 LYS A N 1
ATOM 602 C CA . LYS A 1 82 ? 32.572 15.571 -7.238 1.00 34.72 82 LYS A CA 1
ATOM 603 C C . LYS A 1 82 ? 33.053 17.017 -7.303 1.00 34.72 82 LYS A C 1
ATOM 605 O O . LYS A 1 82 ? 32.253 17.944 -7.397 1.00 34.72 82 LYS A O 1
ATOM 610 N N . ASP A 1 83 ? 34.373 17.148 -7.291 1.00 28.75 83 ASP A N 1
ATOM 611 C CA . ASP A 1 83 ? 35.136 18.289 -7.786 1.00 28.75 83 ASP A CA 1
ATOM 612 C C . ASP A 1 83 ? 34.981 18.429 -9.315 1.00 28.75 83 ASP A C 1
ATOM 614 O O . ASP A 1 83 ? 34.772 17.428 -10.007 1.00 28.75 83 ASP A O 1
ATOM 618 N N . GLY A 1 84 ? 35.163 19.645 -9.855 1.00 29.14 84 GLY A N 1
ATOM 619 C CA . GLY A 1 84 ? 35.496 19.828 -11.280 1.00 29.14 84 GLY A CA 1
ATOM 620 C C . GLY A 1 84 ? 34.941 21.063 -12.010 1.00 29.14 84 GLY A C 1
ATOM 621 O O . GLY A 1 84 ? 33.982 20.947 -12.758 1.00 29.14 84 GLY A O 1
ATOM 622 N N . VAL A 1 85 ? 35.593 22.213 -11.800 1.00 33.62 85 VAL A N 1
ATOM 623 C CA . VAL A 1 85 ? 35.946 23.337 -12.714 1.00 33.62 85 VAL A CA 1
ATOM 624 C C . VAL A 1 85 ? 35.230 23.505 -14.081 1.00 33.62 85 VAL A C 1
ATOM 626 O O . VAL A 1 85 ? 35.264 22.614 -14.923 1.00 33.62 85 VAL A O 1
ATOM 629 N N . GLY A 1 86 ? 34.777 24.734 -14.392 1.00 28.77 86 GLY A N 1
ATOM 630 C CA . GLY A 1 86 ? 34.540 25.205 -15.772 1.00 28.77 86 GLY A CA 1
ATOM 631 C C . GLY A 1 86 ? 33.868 26.587 -15.870 1.00 28.77 86 GLY A C 1
ATOM 632 O O . GLY A 1 86 ? 32.886 26.839 -15.188 1.00 28.77 86 GLY A O 1
ATOM 633 N N . ALA A 1 87 ? 34.425 27.488 -16.685 1.00 30.45 87 ALA A N 1
ATOM 634 C CA . ALA A 1 87 ? 34.225 28.944 -16.688 1.00 30.45 87 ALA A CA 1
ATOM 635 C C . ALA A 1 87 ? 33.173 29.501 -17.686 1.00 30.45 87 ALA A C 1
ATOM 637 O O . ALA A 1 87 ? 32.809 28.826 -18.644 1.00 30.45 87 ALA A O 1
ATOM 638 N N . GLY A 1 88 ? 32.817 30.791 -17.499 1.00 28.33 88 GLY A N 1
ATOM 639 C CA . GLY A 1 88 ? 32.129 31.703 -18.449 1.00 28.33 88 GLY A CA 1
ATOM 640 C C . GLY A 1 88 ? 30.595 31.594 -18.510 1.00 28.33 88 GLY A C 1
ATOM 641 O O . GLY A 1 88 ? 30.057 30.511 -18.377 1.00 28.33 88 GLY A O 1
ATOM 642 N N . SER A 1 89 ? 29.775 32.622 -18.754 1.00 30.81 89 SER A N 1
ATOM 643 C CA . SER A 1 89 ? 29.905 34.087 -18.812 1.00 30.81 89 SER A CA 1
ATOM 644 C C . SER A 1 89 ? 28.488 34.679 -19.009 1.00 30.81 89 SER A C 1
ATOM 646 O O . SER A 1 89 ? 27.700 34.091 -19.735 1.00 30.81 89 SER A O 1
ATOM 648 N N . ALA A 1 90 ? 28.217 35.826 -18.366 1.00 32.69 90 ALA A N 1
ATOM 649 C CA . ALA A 1 90 ? 27.225 36.893 -18.637 1.00 32.69 90 ALA A CA 1
ATOM 650 C C . ALA A 1 90 ? 25.781 36.567 -19.116 1.00 32.69 90 ALA A C 1
ATOM 652 O O . ALA A 1 90 ? 25.573 36.063 -20.215 1.00 32.69 90 ALA A O 1
ATOM 653 N N . GLY A 1 91 ? 24.772 37.064 -18.376 1.00 29.84 91 GLY A N 1
ATOM 654 C CA . GLY A 1 91 ? 23.401 37.216 -18.890 1.00 29.84 91 GLY A CA 1
ATOM 655 C C . GLY A 1 91 ? 22.335 37.665 -17.875 1.00 29.84 91 GLY A C 1
ATOM 656 O O . GLY A 1 91 ? 21.693 36.826 -17.263 1.00 29.84 91 GLY A O 1
ATOM 657 N N . SER A 1 92 ? 22.145 38.988 -17.766 1.00 32.25 92 SER A N 1
ATOM 658 C CA . SER A 1 92 ? 20.907 39.757 -17.469 1.00 32.25 92 SER A CA 1
ATOM 659 C C . SER A 1 92 ? 19.986 39.452 -16.264 1.00 32.25 92 SER A C 1
ATOM 661 O O . SER A 1 92 ? 19.501 38.350 -16.043 1.00 32.25 92 SER A O 1
ATOM 663 N N . MET A 1 93 ? 19.656 40.551 -15.576 1.00 33.22 93 MET A N 1
ATOM 664 C CA . MET A 1 93 ? 18.777 40.736 -14.416 1.00 33.22 93 MET A CA 1
ATOM 665 C C . MET A 1 93 ? 17.280 40.468 -14.672 1.00 33.22 93 MET A C 1
ATOM 667 O O . MET A 1 93 ? 16.744 40.840 -15.714 1.00 33.22 93 MET A O 1
ATOM 671 N N . GLY A 1 94 ? 16.589 39.977 -13.636 1.00 33.94 94 GLY A N 1
ATOM 672 C CA . GLY A 1 94 ? 15.134 40.060 -13.460 1.00 33.94 94 GLY A CA 1
ATOM 673 C C . GLY A 1 94 ? 14.728 39.688 -12.018 1.00 33.94 94 GLY A C 1
ATOM 674 O O . GLY A 1 94 ? 15.231 38.682 -11.518 1.00 33.94 94 GLY A O 1
ATOM 675 N N . PRO A 1 95 ? 13.884 40.474 -11.314 1.00 38.97 95 PRO A N 1
ATOM 676 C CA . PRO A 1 95 ? 13.548 40.239 -9.910 1.00 38.97 95 PRO A CA 1
ATOM 677 C C . PRO A 1 95 ? 12.309 39.341 -9.773 1.00 38.97 95 PRO A C 1
ATOM 679 O O . PRO A 1 95 ? 11.301 39.553 -10.443 1.00 38.97 95 PRO A O 1
ATOM 682 N N . GLY A 1 96 ? 12.360 38.358 -8.874 1.00 32.00 96 GLY A N 1
ATOM 683 C CA . GLY A 1 96 ? 11.235 37.469 -8.587 1.00 32.00 96 GLY A CA 1
ATOM 684 C C . GLY A 1 96 ? 11.278 36.990 -7.143 1.00 32.00 96 GLY A C 1
ATOM 685 O O . GLY A 1 96 ? 12.156 36.227 -6.762 1.00 32.00 96 GLY A O 1
ATOM 686 N N . ALA A 1 97 ? 10.347 37.508 -6.349 1.00 32.16 97 ALA A N 1
ATOM 687 C CA . ALA A 1 97 ? 10.142 37.218 -4.940 1.00 32.16 97 ALA A CA 1
ATOM 688 C C . ALA A 1 97 ? 9.771 35.750 -4.669 1.00 32.16 97 ALA A C 1
ATOM 690 O O . ALA A 1 97 ? 9.086 35.115 -5.467 1.00 32.16 97 ALA A O 1
ATOM 691 N N . GLY A 1 98 ? 10.153 35.264 -3.488 1.00 28.95 98 GLY A N 1
ATOM 692 C CA . GLY A 1 98 ? 9.703 33.985 -2.946 1.00 28.95 98 GLY A CA 1
ATOM 693 C C . GLY A 1 98 ? 10.715 33.418 -1.965 1.00 28.95 98 GLY A C 1
ATOM 694 O O . GLY A 1 98 ? 11.506 32.556 -2.326 1.00 28.95 98 GLY A O 1
ATOM 695 N N . GLY A 1 99 ? 10.722 33.943 -0.738 1.00 30.72 99 GLY A N 1
ATOM 696 C CA . GLY A 1 99 ? 11.395 33.284 0.373 1.00 30.72 99 GLY A CA 1
ATOM 697 C C . GLY A 1 99 ? 10.685 31.967 0.663 1.00 30.72 99 GLY A C 1
ATOM 698 O O . GLY A 1 99 ? 9.519 31.968 1.049 1.00 30.72 99 GLY A O 1
ATOM 699 N N . GLU A 1 100 ? 11.375 30.855 0.447 1.00 31.56 100 GLU A N 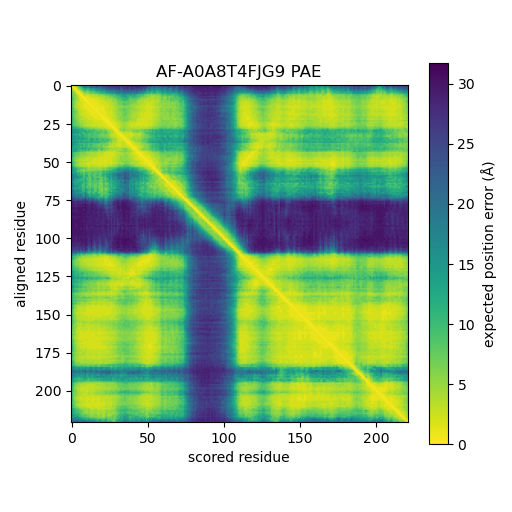1
ATOM 700 C CA . GLU A 1 100 ? 11.010 29.584 1.053 1.00 31.56 100 GLU A CA 1
ATOM 701 C C . GLU A 1 100 ? 11.996 29.349 2.184 1.00 31.56 100 GLU A C 1
ATOM 703 O O . GLU A 1 100 ? 13.156 28.980 1.984 1.00 31.56 100 GLU A O 1
ATOM 708 N N . ASP A 1 101 ? 11.514 29.648 3.385 1.00 32.62 101 ASP A N 1
ATOM 709 C CA . ASP A 1 101 ? 12.180 29.350 4.633 1.00 32.62 101 ASP A CA 1
ATOM 710 C C . ASP A 1 101 ? 12.531 27.863 4.641 1.00 32.62 101 ASP A C 1
ATOM 712 O O . ASP A 1 101 ? 11.671 26.978 4.720 1.00 32.62 101 ASP A O 1
ATOM 716 N N . GLY A 1 102 ? 13.830 27.588 4.536 1.00 36.66 102 GLY A N 1
ATOM 717 C CA . GLY A 1 102 ? 14.397 26.285 4.813 1.00 36.66 102 GLY A CA 1
ATOM 718 C C . GLY A 1 102 ? 14.082 25.922 6.255 1.00 36.66 102 GLY A C 1
ATOM 719 O O . GLY A 1 102 ? 14.834 26.253 7.168 1.00 36.66 102 GLY A O 1
ATOM 720 N N . ASN A 1 103 ? 12.968 25.222 6.464 1.00 39.47 103 ASN A N 1
ATOM 721 C CA . ASN A 1 103 ? 12.645 24.626 7.747 1.00 39.47 103 ASN A CA 1
ATOM 722 C C . ASN A 1 103 ? 13.529 23.388 7.950 1.00 39.47 103 ASN A C 1
ATOM 724 O O . ASN A 1 103 ? 13.104 22.240 7.801 1.00 39.47 103 ASN A O 1
ATOM 728 N N . GLY A 1 104 ? 14.792 23.646 8.289 1.00 41.34 104 GLY A N 1
ATOM 729 C CA . GLY A 1 104 ? 15.622 22.750 9.079 1.00 41.34 104 GLY A CA 1
ATOM 730 C C . GLY A 1 104 ? 15.027 22.643 10.480 1.00 41.34 104 GLY A C 1
ATOM 731 O O . GLY A 1 104 ? 15.525 23.242 11.428 1.00 41.34 104 GLY A O 1
ATOM 732 N N . GLY A 1 105 ? 13.925 21.905 10.594 1.00 31.75 105 GLY A N 1
ATOM 733 C CA . GLY A 1 105 ? 13.248 21.638 11.854 1.00 31.75 105 GLY A CA 1
ATOM 734 C C . GLY A 1 105 ? 13.975 20.554 12.637 1.00 31.75 105 GLY A C 1
ATOM 735 O O . GLY A 1 105 ? 13.745 19.362 12.433 1.00 31.75 105 GLY A O 1
ATOM 736 N N . ALA A 1 106 ? 14.842 20.974 13.553 1.00 35.31 106 ALA A 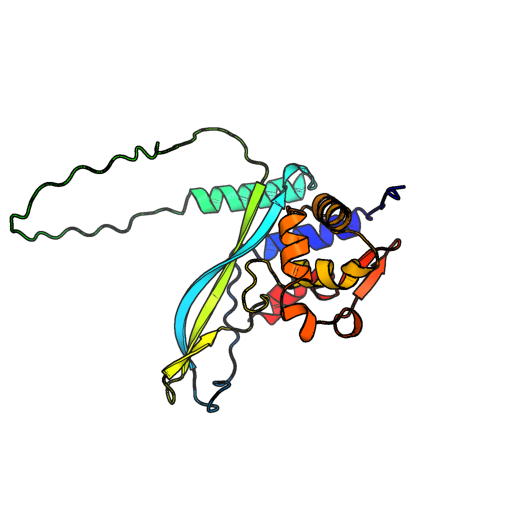N 1
ATOM 737 C CA . ALA A 1 106 ? 15.270 20.157 14.676 1.00 35.31 106 ALA A CA 1
ATOM 738 C C . ALA A 1 106 ? 14.067 19.845 15.594 1.00 35.31 106 ALA A C 1
ATOM 740 O O . ALA A 1 106 ? 13.285 20.731 15.924 1.00 35.31 106 ALA A O 1
ATOM 741 N N . GLY A 1 107 ? 13.950 18.592 16.048 1.00 43.22 107 GLY A N 1
ATOM 742 C CA . GLY A 1 107 ? 13.293 18.262 17.319 1.00 43.22 107 GLY A CA 1
ATOM 743 C C . GLY A 1 107 ? 11.760 18.294 17.374 1.00 43.22 107 GLY A C 1
ATOM 744 O O . GLY A 1 107 ? 11.182 19.030 18.163 1.00 43.22 107 GLY A O 1
ATOM 745 N N . SER A 1 108 ? 11.089 17.399 16.651 1.00 39.47 108 SER A N 1
ATOM 746 C CA . SER A 1 108 ? 9.765 16.902 17.049 1.00 39.47 108 SER A CA 1
ATOM 747 C C . SER A 1 108 ? 9.708 15.417 16.719 1.00 39.47 108 SER A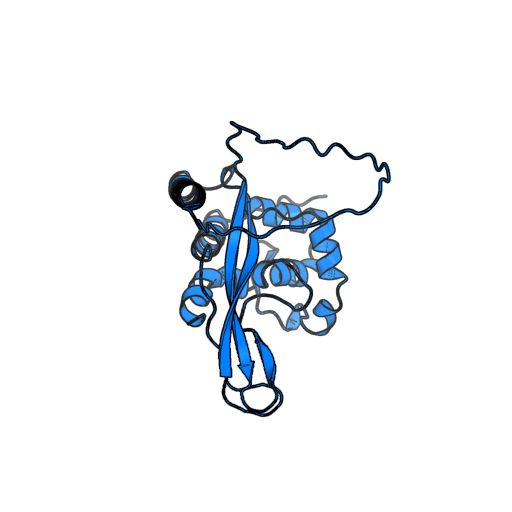 C 1
ATOM 749 O O . SER A 1 108 ? 9.882 15.036 15.561 1.00 39.47 108 SER A O 1
ATOM 751 N N . CYS A 1 109 ? 9.535 14.573 17.740 1.00 40.84 109 CYS A N 1
ATOM 752 C CA . CYS A 1 109 ? 9.393 13.124 17.602 1.00 40.84 109 CYS A CA 1
ATOM 753 C C . CYS A 1 109 ? 8.098 12.840 16.826 1.00 40.84 109 CYS A C 1
ATOM 755 O O . CYS A 1 109 ? 7.023 12.645 17.396 1.00 40.84 109 CYS A O 1
ATOM 757 N N . SER A 1 110 ? 8.186 12.933 15.503 1.00 54.38 110 SER A N 1
ATOM 758 C CA . SER A 1 110 ? 7.063 12.745 14.603 1.00 54.38 110 SER A CA 1
ATOM 759 C C . SER A 1 110 ? 6.726 11.265 14.642 1.00 54.38 110 SER A C 1
ATOM 761 O O . SER A 1 110 ? 7.413 10.450 14.035 1.00 54.38 110 SER A O 1
ATOM 763 N N . ARG A 1 111 ? 5.667 10.912 15.379 1.00 74.00 111 ARG A N 1
ATOM 764 C CA . ARG A 1 111 ? 5.107 9.549 15.489 1.00 74.00 111 ARG A CA 1
ATOM 765 C C . ARG A 1 111 ? 4.472 9.071 14.179 1.00 74.00 111 ARG A C 1
ATOM 767 O O . ARG A 1 111 ? 3.571 8.241 14.186 1.00 74.00 111 ARG A O 1
ATOM 774 N N . GLU A 1 112 ? 4.892 9.642 13.059 1.00 85.62 112 GLU A N 1
ATOM 775 C CA . GLU A 1 112 ? 4.434 9.326 11.724 1.00 85.62 112 GLU A CA 1
ATOM 776 C C . GLU A 1 112 ? 5.644 8.976 10.870 1.00 85.62 112 GLU A C 1
ATOM 778 O O . GLU A 1 112 ? 6.597 9.751 10.789 1.00 85.62 112 GLU A O 1
ATOM 783 N N . CYS A 1 113 ? 5.600 7.834 10.196 1.00 84.31 113 CYS A N 1
ATOM 784 C CA . CYS A 1 113 ? 6.644 7.444 9.266 1.00 84.31 113 CYS A CA 1
ATOM 785 C C . CYS A 1 113 ? 6.068 7.134 7.883 1.00 84.31 113 CYS A C 1
ATOM 787 O O . CYS A 1 113 ? 4.961 6.607 7.726 1.00 84.31 113 CYS A O 1
ATOM 789 N N . ASN A 1 114 ? 6.840 7.496 6.858 1.00 89.94 114 ASN A N 1
ATOM 790 C CA . ASN A 1 114 ? 6.561 7.114 5.483 1.00 89.94 114 ASN A CA 1
ATOM 791 C C . ASN A 1 114 ? 7.219 5.765 5.212 1.00 89.94 114 ASN A C 1
ATOM 793 O O . ASN A 1 114 ? 8.447 5.638 5.250 1.00 89.94 114 ASN A O 1
ATOM 797 N N . ILE A 1 115 ? 6.386 4.789 4.881 1.00 90.50 115 ILE A N 1
ATOM 798 C CA . ILE A 1 115 ? 6.814 3.477 4.422 1.00 90.50 115 ILE A CA 1
ATOM 799 C C . ILE A 1 115 ? 7.024 3.573 2.922 1.00 90.50 115 ILE A C 1
ATOM 801 O O . ILE A 1 115 ? 6.121 3.961 2.176 1.00 90.50 115 ILE A O 1
ATOM 805 N N . THR A 1 116 ? 8.231 3.257 2.480 1.00 91.25 116 THR A N 1
ATOM 806 C CA . THR A 1 116 ? 8.669 3.419 1.094 1.00 91.25 116 THR A CA 1
ATOM 807 C C . THR A 1 116 ? 9.098 2.083 0.532 1.00 91.25 116 THR A C 1
ATOM 809 O O . THR A 1 116 ? 9.820 1.358 1.196 1.00 91.25 116 THR A O 1
ATOM 812 N N . VAL A 1 117 ? 8.720 1.781 -0.700 1.00 91.81 117 VAL A N 1
ATOM 813 C CA . VAL A 1 117 ? 9.150 0.582 -1.424 1.00 91.81 117 VAL A CA 1
ATOM 814 C C . VAL A 1 117 ? 9.925 0.980 -2.671 1.00 91.81 117 VAL A C 1
ATOM 816 O O . VAL A 1 117 ? 9.753 2.073 -3.221 1.00 91.81 117 VAL A O 1
ATOM 819 N N . ASN A 1 118 ? 10.763 0.069 -3.132 1.00 91.56 118 ASN A N 1
ATOM 820 C CA . ASN A 1 118 ? 11.606 0.220 -4.301 1.00 91.56 118 ASN A CA 1
ATOM 821 C C . ASN A 1 118 ? 11.007 -0.617 -5.430 1.00 91.56 118 ASN A C 1
ATOM 823 O O . ASN A 1 118 ? 10.762 -1.804 -5.254 1.00 91.56 118 ASN A O 1
ATOM 827 N N . VAL A 1 119 ? 10.744 -0.018 -6.587 1.00 90.88 119 VAL A N 1
ATOM 828 C CA . VAL A 1 119 ? 10.197 -0.731 -7.749 1.00 90.88 119 VAL A CA 1
ATOM 829 C C . VAL A 1 119 ? 11.206 -0.665 -8.878 1.00 90.88 119 VAL A C 1
ATOM 831 O O . VAL A 1 119 ? 11.494 0.418 -9.393 1.00 90.88 119 VAL A O 1
ATOM 834 N N . LYS A 1 120 ? 11.739 -1.819 -9.274 1.00 91.25 120 LYS A N 1
ATOM 835 C CA . LYS A 1 120 ? 12.677 -1.908 -10.388 1.00 91.25 120 LYS A CA 1
ATOM 836 C C . LYS A 1 120 ? 11.947 -1.664 -11.702 1.00 91.25 120 LYS A C 1
ATOM 838 O O . LYS A 1 120 ? 10.855 -2.195 -11.942 1.00 91.25 120 LYS A O 1
ATOM 843 N N . ARG A 1 121 ? 12.558 -0.840 -12.541 1.00 92.12 121 ARG A N 1
ATOM 844 C CA . ARG A 1 121 ? 12.113 -0.532 -13.892 1.00 92.12 121 ARG A CA 1
ATOM 845 C C . ARG A 1 121 ? 12.996 -1.261 -14.892 1.00 92.12 121 ARG A C 1
ATOM 847 O O . ARG A 1 121 ? 14.215 -1.347 -14.731 1.00 92.12 121 ARG A O 1
ATOM 854 N N . TRP A 1 122 ? 12.357 -1.763 -15.930 1.00 92.25 122 TRP A N 1
ATOM 855 C CA . TRP A 1 122 ? 12.970 -2.550 -16.981 1.00 92.25 122 TRP A CA 1
ATOM 856 C C . TRP A 1 122 ? 12.709 -1.883 -18.321 1.00 92.25 122 TRP A C 1
ATOM 858 O O . TRP A 1 122 ? 11.634 -1.330 -18.529 1.00 92.25 122 TRP A O 1
ATOM 868 N N . TYR A 1 123 ? 13.659 -1.956 -19.242 1.00 93.06 123 TYR A N 1
ATOM 869 C CA . TYR A 1 123 ? 13.410 -1.624 -20.640 1.00 93.06 123 TYR A CA 1
ATOM 870 C C . TYR A 1 123 ? 13.434 -2.897 -21.463 1.00 93.06 123 TYR A C 1
ATOM 872 O O . TYR A 1 123 ? 14.298 -3.754 -21.276 1.00 93.06 123 TYR A O 1
ATOM 880 N N . CYS A 1 124 ? 12.470 -3.017 -22.368 1.00 92.88 124 CYS A N 1
ATOM 881 C CA . CYS A 1 124 ? 12.495 -4.085 -23.348 1.00 92.88 124 CYS A CA 1
ATOM 882 C C . CYS A 1 124 ? 13.613 -3.836 -24.360 1.00 92.88 124 CYS A C 1
ATOM 884 O O . CYS A 1 124 ? 13.706 -2.738 -24.909 1.00 92.88 124 CYS A O 1
ATOM 886 N N . THR A 1 125 ? 14.432 -4.853 -24.618 1.00 92.00 125 THR A N 1
ATOM 887 C CA . THR A 1 125 ? 15.511 -4.786 -25.615 1.00 92.00 125 THR A CA 1
ATOM 888 C C . THR A 1 125 ? 14.987 -4.661 -27.040 1.00 92.00 125 THR A C 1
ATOM 890 O O . THR A 1 125 ? 15.658 -4.065 -27.875 1.00 92.00 125 THR A O 1
ATOM 893 N N . ASP A 1 126 ? 13.778 -5.162 -27.297 1.00 92.06 126 ASP A N 1
ATOM 894 C CA . ASP A 1 126 ? 13.249 -5.291 -28.655 1.00 92.06 126 ASP A CA 1
ATOM 895 C C . ASP A 1 126 ? 12.401 -4.077 -29.049 1.00 92.06 126 ASP A C 1
ATOM 897 O O . ASP A 1 126 ? 12.570 -3.514 -30.125 1.00 92.06 126 ASP A O 1
ATOM 901 N N . CYS A 1 127 ? 11.493 -3.636 -28.170 1.00 92.94 127 CYS A N 1
ATOM 902 C CA . CYS A 1 127 ? 10.592 -2.514 -28.459 1.00 92.94 127 CYS A CA 1
ATOM 903 C C . CYS A 1 127 ? 10.938 -1.213 -27.723 1.00 92.94 127 CYS A C 1
ATOM 905 O O . CYS A 1 127 ? 10.244 -0.213 -27.900 1.00 92.94 127 CYS A O 1
ATOM 907 N N . GLY A 1 128 ? 11.946 -1.220 -26.843 1.00 89.75 128 GLY A N 1
ATOM 908 C CA . GLY A 1 128 ? 12.371 -0.037 -26.088 1.00 89.75 128 GLY A CA 1
ATOM 909 C C . GLY A 1 128 ? 11.352 0.490 -25.070 1.00 89.75 128 GLY A C 1
ATOM 910 O O . GLY A 1 128 ? 11.568 1.549 -24.487 1.00 89.75 128 GLY A O 1
ATOM 911 N N . LYS A 1 129 ? 10.230 -0.206 -24.831 1.00 90.62 129 LYS A N 1
ATOM 912 C CA . LYS A 1 129 ? 9.224 0.239 -23.856 1.00 90.62 129 LYS A CA 1
ATOM 913 C C . LYS A 1 129 ? 9.674 -0.008 -22.422 1.00 90.62 129 LYS A C 1
ATOM 915 O O . LYS A 1 129 ? 10.247 -1.052 -22.102 1.00 90.62 129 LYS A O 1
ATOM 920 N N . LEU A 1 130 ? 9.312 0.936 -21.559 1.00 89.81 130 LEU A N 1
ATOM 921 C CA . LEU A 1 130 ? 9.501 0.845 -20.121 1.00 89.81 130 LEU A CA 1
ATOM 922 C C . LEU A 1 130 ? 8.436 -0.061 -19.492 1.00 89.81 130 LEU A C 1
ATOM 924 O O . LEU A 1 130 ? 7.237 0.184 -19.617 1.00 89.81 130 LEU A O 1
ATOM 928 N N . VAL A 1 131 ? 8.886 -1.089 -18.783 1.00 88.12 131 VAL A N 1
ATOM 929 C CA . VAL A 1 131 ? 8.059 -2.056 -18.065 1.00 88.12 131 VAL A CA 1
ATOM 930 C C . VAL A 1 131 ? 8.399 -1.975 -16.583 1.00 88.12 131 VAL A C 1
ATOM 932 O O . VAL A 1 131 ? 9.559 -2.039 -16.177 1.00 88.12 131 VAL A O 1
ATOM 935 N N . TYR A 1 132 ? 7.378 -1.813 -15.753 1.00 87.00 132 TYR A N 1
ATOM 936 C CA . TYR A 1 132 ? 7.534 -1.794 -14.303 1.00 87.00 132 TYR A CA 1
ATOM 937 C C . TYR A 1 132 ? 7.451 -3.222 -13.763 1.00 87.00 132 TYR A C 1
ATOM 939 O O . TYR A 1 132 ? 6.683 -4.037 -14.274 1.00 87.00 132 TYR A O 1
ATOM 947 N N . SER A 1 133 ? 8.224 -3.521 -12.718 1.00 86.31 133 SER A N 1
ATOM 948 C CA . SER A 1 133 ? 8.083 -4.789 -11.992 1.00 86.31 133 SER A CA 1
ATOM 949 C C . SER A 1 133 ? 6.682 -4.928 -11.400 1.00 86.31 133 SER A C 1
ATOM 951 O O . SER A 1 133 ? 6.007 -3.925 -11.129 1.00 86.31 133 SER A O 1
ATOM 953 N N . LYS A 1 134 ? 6.266 -6.174 -11.155 1.00 83.38 134 LYS A N 1
ATOM 954 C CA . LYS A 1 134 ? 5.037 -6.499 -10.428 1.00 83.38 134 LYS A CA 1
ATOM 955 C C . LYS A 1 134 ? 5.110 -5.843 -9.053 1.00 83.38 134 LYS A C 1
ATOM 957 O O . LYS A 1 134 ? 5.810 -6.311 -8.162 1.00 83.38 134 LYS A O 1
ATOM 962 N N . SER A 1 135 ? 4.421 -4.718 -8.910 1.00 84.81 135 SER A N 1
ATOM 963 C CA . SER A 1 135 ? 4.435 -3.907 -7.700 1.00 84.81 135 SER A CA 1
ATOM 964 C C . SER A 1 135 ? 3.005 -3.670 -7.226 1.00 84.81 135 SER A C 1
ATOM 966 O O . SER A 1 135 ? 2.093 -3.575 -8.050 1.00 84.81 135 SER A O 1
ATOM 968 N N . PRO A 1 136 ? 2.781 -3.585 -5.908 1.00 86.38 136 PRO A N 1
ATOM 969 C CA . PRO A 1 136 ? 1.449 -3.488 -5.329 1.00 86.38 136 PRO A CA 1
ATOM 970 C C . PRO A 1 136 ? 0.931 -2.052 -5.385 1.00 86.38 136 PRO A C 1
ATOM 972 O O . PRO A 1 136 ? 0.689 -1.425 -4.356 1.00 86.38 136 PRO A O 1
ATOM 975 N N . PHE A 1 137 ? 0.792 -1.508 -6.587 1.00 88.38 137 PHE A N 1
ATOM 976 C CA . PHE A 1 137 ? 0.229 -0.189 -6.822 1.00 88.38 137 PHE A CA 1
ATOM 977 C C . PHE A 1 137 ? -0.724 -0.249 -7.998 1.00 88.38 137 PHE A C 1
ATOM 979 O O . PHE A 1 137 ? -0.369 -0.752 -9.061 1.00 88.38 137 PHE A O 1
ATOM 986 N N . TYR A 1 138 ? -1.893 0.354 -7.826 1.00 85.06 138 TYR A N 1
ATOM 987 C CA . TYR A 1 138 ? -2.746 0.666 -8.958 1.00 85.06 138 TYR A CA 1
ATOM 988 C C . TYR A 1 138 ? -2.119 1.769 -9.815 1.00 85.06 138 TYR A C 1
ATOM 990 O O . TYR A 1 138 ? -1.391 2.642 -9.321 1.00 85.06 138 TYR A O 1
ATOM 998 N N . GLU A 1 139 ? -2.406 1.730 -11.111 1.00 80.19 139 GLU A N 1
ATOM 999 C CA . GLU A 1 139 ? -1.987 2.769 -12.044 1.00 80.19 139 GLU A CA 1
ATOM 1000 C C . GLU A 1 139 ? -2.597 4.121 -11.642 1.00 80.19 139 GLU A C 1
ATOM 1002 O O . GLU A 1 139 ? -3.741 4.196 -11.212 1.00 80.19 139 GLU A O 1
ATOM 1007 N N . GLY A 1 140 ? -1.810 5.199 -11.689 1.00 79.31 140 GLY A N 1
ATOM 1008 C CA . GLY A 1 140 ? -2.270 6.539 -11.300 1.00 79.31 140 GLY A CA 1
ATOM 1009 C C . GLY A 1 140 ? -2.452 6.790 -9.792 1.00 79.31 140 GLY A C 1
ATOM 1010 O O . GLY A 1 140 ? -2.584 7.947 -9.394 1.00 79.31 140 GLY A O 1
ATOM 1011 N N . ILE A 1 141 ? -2.384 5.770 -8.925 1.00 84.31 141 ILE A N 1
ATOM 1012 C CA . ILE A 1 141 ? -2.538 5.941 -7.468 1.00 84.31 141 ILE A CA 1
ATOM 1013 C C . ILE A 1 141 ? -1.200 5.888 -6.756 1.00 84.31 141 ILE A C 1
ATOM 1015 O O . ILE A 1 141 ? -0.337 5.057 -7.031 1.00 84.31 141 ILE A O 1
ATOM 1019 N N . ARG A 1 142 ? -1.030 6.809 -5.805 1.00 83.38 142 ARG A N 1
ATOM 1020 C CA . ARG A 1 142 ? 0.195 6.941 -5.012 1.00 83.38 142 ARG A CA 1
ATOM 1021 C C . ARG A 1 142 ? 0.278 5.929 -3.873 1.00 83.38 142 ARG A C 1
ATOM 1023 O O . ARG A 1 142 ? 1.383 5.550 -3.523 1.00 83.38 142 ARG A O 1
ATOM 1030 N N . THR A 1 143 ? -0.855 5.504 -3.328 1.00 87.81 143 THR A N 1
ATOM 1031 C CA . THR A 1 143 ? -0.952 4.590 -2.183 1.00 87.81 143 THR A CA 1
ATOM 1032 C C . THR A 1 143 ? -0.877 3.125 -2.619 1.00 87.81 143 THR A C 1
ATOM 1034 O O . THR A 1 143 ? -1.288 2.783 -3.728 1.00 87.81 143 THR A O 1
ATOM 1037 N N . GLY A 1 144 ? -0.363 2.257 -1.746 1.00 89.75 144 GLY A N 1
ATOM 1038 C CA . GLY A 1 144 ? -0.305 0.816 -1.980 1.00 89.75 144 GLY A CA 1
ATOM 1039 C C . GLY A 1 144 ? -1.678 0.181 -2.231 1.00 89.75 144 GLY A C 1
ATOM 1040 O O . GLY A 1 144 ? -2.679 0.566 -1.620 1.00 89.75 144 GLY A O 1
ATOM 1041 N N . ALA A 1 145 ? -1.703 -0.825 -3.106 1.00 90.31 145 ALA A N 1
ATOM 1042 C CA . ALA A 1 145 ? -2.895 -1.561 -3.515 1.00 90.31 145 ALA A CA 1
ATOM 1043 C C . ALA A 1 145 ? -3.708 -2.116 -2.331 1.00 90.31 145 ALA A C 1
ATOM 1045 O O . ALA A 1 145 ? -4.910 -1.890 -2.329 1.00 90.31 145 ALA A O 1
ATOM 1046 N N . PRO A 1 146 ? -3.116 -2.683 -1.260 1.00 92.56 146 PRO A N 1
ATOM 1047 C CA . PRO A 1 146 ? -3.897 -3.178 -0.120 1.00 92.56 146 PRO A CA 1
ATOM 1048 C C . PRO A 1 146 ? -4.761 -2.121 0.586 1.00 92.56 146 PRO A C 1
ATOM 1050 O O . PRO A 1 146 ? -5.852 -2.412 1.075 1.00 92.56 146 PRO A O 1
ATOM 1053 N N . ILE A 1 147 ? -4.295 -0.869 0.626 1.00 93.25 147 ILE A N 1
ATOM 1054 C CA . ILE A 1 147 ? -5.048 0.248 1.217 1.00 93.25 147 ILE A CA 1
ATOM 1055 C C . ILE A 1 147 ? -6.154 0.701 0.259 1.00 93.25 147 ILE A C 1
ATOM 1057 O O . ILE A 1 147 ? -7.253 1.050 0.694 1.00 93.25 147 ILE A O 1
ATOM 1061 N N . VAL A 1 148 ? -5.869 0.690 -1.044 1.00 92.31 148 VAL A N 1
ATOM 1062 C CA . VAL A 1 148 ? -6.851 0.987 -2.093 1.00 92.31 148 VAL A CA 1
ATOM 1063 C C . VAL A 1 148 ? -7.967 -0.055 -2.087 1.00 92.31 148 VAL A C 1
ATOM 1065 O O . VAL A 1 148 ? -9.135 0.323 -2.020 1.00 92.31 148 VAL A O 1
ATOM 1068 N N . ASP A 1 149 ? -7.613 -1.338 -2.040 1.00 92.31 149 ASP A N 1
ATOM 1069 C CA . ASP A 1 149 ? -8.541 -2.464 -1.953 1.00 92.31 149 ASP A CA 1
ATOM 1070 C C . ASP A 1 149 ? -9.482 -2.291 -0.771 1.00 92.31 149 ASP A C 1
ATOM 1072 O O . ASP A 1 149 ? -10.696 -2.373 -0.932 1.00 92.31 149 ASP A O 1
ATOM 1076 N N . PHE A 1 150 ? -8.935 -1.943 0.399 1.00 94.12 150 PHE A N 1
ATOM 1077 C CA . PHE A 1 150 ? -9.722 -1.700 1.604 1.00 94.12 150 PHE A CA 1
ATOM 1078 C C . PHE A 1 150 ? -10.747 -0.574 1.406 1.00 94.12 150 PHE A C 1
ATOM 1080 O O . PHE A 1 150 ? -11.893 -0.689 1.846 1.00 94.12 150 PHE A O 1
ATOM 1087 N N . CYS A 1 151 ? -10.352 0.511 0.734 1.00 93.12 151 CYS A N 1
ATOM 1088 C CA . CYS A 1 151 ? -11.240 1.635 0.439 1.00 93.12 151 CYS A CA 1
ATOM 1089 C C . CYS A 1 151 ? -12.353 1.262 -0.548 1.00 93.12 151 CYS A C 1
ATOM 1091 O O . CYS A 1 151 ? -13.455 1.804 -0.435 1.00 93.12 151 CYS A O 1
ATOM 1093 N N . ILE A 1 152 ? -12.069 0.367 -1.499 1.00 91.19 152 ILE A N 1
ATOM 1094 C CA . ILE A 1 152 ? -13.026 -0.107 -2.503 1.00 91.19 152 ILE A CA 1
ATOM 1095 C C . ILE A 1 152 ? -14.034 -1.063 -1.862 1.00 91.19 152 ILE A C 1
ATOM 1097 O O . ILE A 1 152 ? -15.231 -0.800 -1.932 1.00 91.19 152 ILE A O 1
ATOM 1101 N N . VAL A 1 153 ? -13.578 -2.119 -1.177 1.00 92.50 153 VAL A N 1
ATOM 1102 C CA . VAL A 1 153 ? -14.475 -3.155 -0.621 1.00 92.50 153 VAL A CA 1
ATOM 1103 C C . VAL A 1 153 ? -15.388 -2.635 0.491 1.00 92.50 153 VAL A C 1
ATOM 1105 O O . VAL A 1 153 ? -16.451 -3.194 0.732 1.00 92.50 153 VAL A O 1
ATOM 1108 N N . ASN A 1 154 ? -15.007 -1.547 1.169 1.00 92.25 15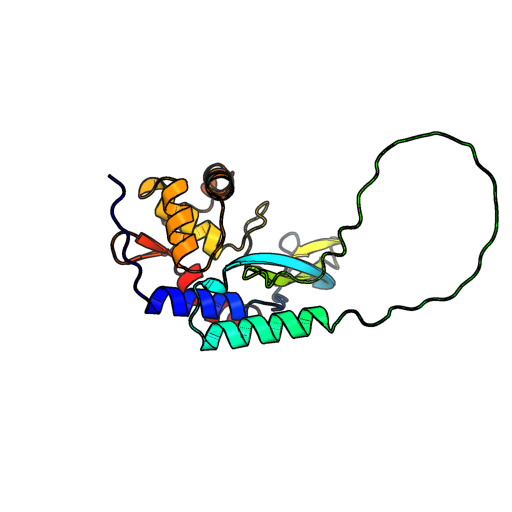4 ASN A N 1
ATOM 1109 C CA . ASN A 1 154 ? -15.825 -0.931 2.218 1.00 92.25 154 ASN A CA 1
ATOM 1110 C C . ASN A 1 154 ? -16.640 0.281 1.745 1.00 92.25 154 ASN A C 1
ATOM 1112 O O . ASN A 1 154 ? -17.342 0.866 2.571 1.00 92.25 154 ASN A O 1
ATOM 1116 N N . ARG A 1 155 ? -16.559 0.687 0.468 1.00 89.44 155 ARG A N 1
ATOM 1117 C CA . ARG A 1 155 ? -17.161 1.947 -0.018 1.00 89.44 155 ARG A CA 1
ATOM 1118 C C . ARG A 1 155 ? -18.677 2.015 0.184 1.00 89.44 155 ARG A C 1
ATOM 1120 O O . ARG A 1 155 ? -19.196 3.075 0.515 1.00 89.44 155 ARG A O 1
ATOM 1127 N N . ASP A 1 156 ? -19.346 0.875 0.025 1.00 88.00 156 ASP A N 1
ATOM 1128 C CA . ASP A 1 156 ? -20.804 0.754 0.098 1.00 88.00 156 ASP A CA 1
ATOM 1129 C C . ASP A 1 156 ? -21.280 0.488 1.539 1.00 88.00 156 ASP A C 1
ATOM 1131 O O . ASP A 1 156 ? -22.445 0.685 1.874 1.00 88.00 156 ASP A O 1
ATOM 1135 N N . LEU A 1 157 ? -20.360 0.086 2.424 1.00 88.94 157 LEU A N 1
ATOM 1136 C CA . LEU A 1 157 ? -20.638 -0.199 3.834 1.00 88.94 157 LEU A CA 1
ATOM 1137 C C . LEU A 1 157 ? -20.407 1.015 4.735 1.00 88.94 157 LEU A C 1
ATOM 1139 O O . LEU A 1 157 ? -21.085 1.185 5.749 1.00 88.94 157 LEU A O 1
ATOM 1143 N N . HIS A 1 158 ? -19.415 1.841 4.397 1.00 90.00 158 HIS A N 1
ATOM 1144 C CA . HIS A 1 158 ? -18.920 2.901 5.266 1.00 90.00 158 HIS A CA 1
ATOM 1145 C C . HIS A 1 158 ? -18.627 4.174 4.467 1.00 90.00 158 HIS A C 1
ATOM 1147 O O . HIS A 1 158 ? -17.938 4.119 3.450 1.00 90.00 158 HIS A O 1
ATOM 1153 N N . PRO A 1 159 ? -19.047 5.359 4.949 1.00 92.00 159 PRO A N 1
ATOM 1154 C CA . PRO A 1 159 ? -18.693 6.608 4.289 1.00 92.00 159 PRO A CA 1
ATOM 1155 C C . PRO A 1 159 ? -17.174 6.866 4.365 1.00 92.00 159 PRO A C 1
ATOM 1157 O O . PRO A 1 159 ? -16.515 6.391 5.299 1.00 92.00 159 PRO A O 1
ATOM 1160 N N . PRO A 1 160 ? -16.604 7.706 3.477 1.00 93.25 160 PRO A N 1
ATOM 1161 C CA . PRO A 1 160 ? -15.156 7.946 3.403 1.00 93.25 160 PRO A CA 1
ATOM 1162 C C . PRO A 1 160 ? -14.519 8.385 4.728 1.00 93.25 160 PRO A C 1
ATOM 1164 O O . PRO A 1 160 ? -13.421 7.956 5.083 1.00 93.25 160 PRO A O 1
ATOM 1167 N N . ASN A 1 161 ? -15.236 9.203 5.505 1.00 93.19 161 ASN A N 1
ATOM 1168 C CA . ASN A 1 161 ? -14.803 9.639 6.834 1.00 93.19 161 ASN A CA 1
ATOM 1169 C C . ASN A 1 161 ? -14.670 8.469 7.815 1.00 93.19 161 ASN A C 1
ATOM 1171 O O . ASN A 1 161 ? -13.809 8.486 8.693 1.00 93.19 161 ASN A O 1
ATOM 1175 N N . HIS A 1 162 ? -15.543 7.471 7.701 1.00 92.12 162 HIS A N 1
ATOM 1176 C CA . HIS A 1 162 ? -15.515 6.306 8.567 1.00 92.12 162 HIS A CA 1
ATOM 1177 C C . HIS A 1 162 ? -14.404 5.339 8.155 1.00 92.12 162 HIS A C 1
ATOM 1179 O O . HIS A 1 162 ? -13.661 4.893 9.022 1.00 92.12 162 HIS A O 1
ATOM 1185 N N . ILE A 1 163 ? -14.208 5.117 6.853 1.00 94.25 163 ILE A N 1
ATOM 1186 C CA . ILE A 1 163 ? -13.089 4.323 6.315 1.00 94.25 163 ILE A CA 1
ATOM 1187 C C . ILE A 1 163 ? -11.744 4.893 6.781 1.00 94.25 163 ILE A C 1
ATOM 1189 O O . ILE A 1 163 ? -10.921 4.155 7.317 1.00 94.25 163 ILE A O 1
ATOM 1193 N N . ALA A 1 164 ? -11.548 6.211 6.670 1.00 94.19 164 ALA A N 1
ATOM 1194 C CA . ALA A 1 164 ? -10.341 6.877 7.159 1.00 94.19 164 ALA A CA 1
ATOM 1195 C C . ALA A 1 164 ? -10.118 6.656 8.669 1.00 94.19 164 ALA A C 1
ATOM 1197 O O . ALA A 1 164 ? -8.995 6.415 9.101 1.00 94.19 164 ALA A O 1
ATOM 1198 N N . LYS A 1 165 ? -11.187 6.673 9.479 1.00 92.19 165 LYS A N 1
ATOM 1199 C CA . LYS A 1 165 ? -11.106 6.364 10.918 1.00 92.19 165 LYS A CA 1
ATOM 1200 C C . LYS A 1 165 ? -10.759 4.899 11.189 1.00 92.19 165 LYS A C 1
ATOM 1202 O O . LYS A 1 165 ? -10.037 4.628 12.143 1.00 92.19 165 LYS A O 1
ATOM 1207 N N . ILE A 1 166 ? -11.279 3.964 10.392 1.00 92.75 166 ILE A N 1
ATOM 1208 C CA . ILE A 1 166 ? -10.971 2.533 10.519 1.00 92.75 166 ILE A CA 1
ATOM 1209 C C . ILE A 1 166 ? -9.498 2.286 10.173 1.00 92.75 166 ILE A C 1
ATOM 1211 O O . ILE A 1 166 ? -8.787 1.688 10.973 1.00 92.75 166 ILE A O 1
ATOM 1215 N N . LEU A 1 167 ? -9.013 2.834 9.055 1.00 92.62 167 LEU A N 1
ATOM 1216 C CA . LEU A 1 167 ? -7.595 2.795 8.680 1.00 92.62 167 LEU A CA 1
ATOM 1217 C C . LEU A 1 167 ? -6.705 3.448 9.747 1.00 92.62 167 LEU A C 1
ATOM 1219 O O . LEU A 1 167 ? -5.680 2.883 10.119 1.00 92.62 167 LEU A O 1
ATOM 1223 N N . GLY A 1 168 ? -7.150 4.569 10.319 1.00 90.94 168 GLY A N 1
ATOM 1224 C CA . GLY A 1 168 ? -6.462 5.233 11.423 1.00 90.94 168 GLY A CA 1
ATOM 1225 C C . GLY A 1 168 ? -6.322 4.351 12.664 1.00 90.94 168 GLY A C 1
ATOM 1226 O O . GLY A 1 168 ? -5.291 4.400 13.316 1.00 90.94 168 GLY A O 1
ATOM 1227 N N . LYS A 1 169 ? -7.304 3.496 12.971 1.00 88.94 169 LYS A N 1
ATOM 1228 C CA . LYS A 1 169 ? -7.199 2.509 14.063 1.00 88.94 169 LYS A CA 1
ATOM 1229 C C . LYS A 1 169 ? -6.246 1.350 13.749 1.00 88.94 169 LYS A C 1
ATOM 1231 O O . LYS A 1 169 ? -5.761 0.718 14.680 1.00 88.94 169 LYS A O 1
ATOM 1236 N N . LEU A 1 170 ? -5.982 1.082 12.470 1.00 89.69 170 LEU A N 1
ATOM 1237 C CA . LEU A 1 170 ? -5.027 0.068 12.009 1.00 89.69 170 LEU A CA 1
ATOM 1238 C C . LEU A 1 170 ? -3.578 0.577 11.962 1.00 89.69 170 LEU A C 1
ATOM 1240 O O . LEU A 1 170 ? -2.696 -0.155 11.527 1.00 89.69 170 LEU A O 1
ATOM 1244 N N . GLY A 1 171 ? -3.307 1.828 12.347 1.00 89.06 171 GLY A N 1
ATOM 1245 C CA . GLY A 1 171 ? -1.971 2.414 12.184 1.00 89.06 171 GLY A CA 1
ATOM 1246 C C . GLY A 1 171 ? -1.813 3.252 10.926 1.00 89.06 171 GLY A C 1
ATOM 1247 O O . GLY A 1 171 ? -0.792 3.911 10.788 1.00 89.06 171 GLY A O 1
ATOM 1248 N N . ILE A 1 172 ? -2.784 3.257 10.011 1.00 92.44 172 ILE A N 1
ATOM 1249 C CA . ILE A 1 172 ? -2.613 3.796 8.660 1.00 92.44 172 ILE A CA 1
ATOM 1250 C C . ILE A 1 172 ? -3.220 5.194 8.559 1.00 92.44 172 ILE A C 1
ATOM 1252 O O . ILE A 1 172 ? -4.417 5.405 8.754 1.00 92.44 172 ILE A O 1
ATOM 1256 N N . ILE A 1 173 ? -2.391 6.163 8.191 1.00 91.75 173 ILE A N 1
ATOM 1257 C CA . ILE A 1 173 ? -2.795 7.557 8.040 1.00 91.75 173 ILE A CA 1
ATOM 1258 C C . ILE A 1 173 ? -3.319 7.770 6.621 1.00 91.75 173 ILE A C 1
ATOM 1260 O O . ILE A 1 173 ? -2.554 7.842 5.658 1.00 91.75 173 ILE A O 1
ATOM 1264 N N . VAL A 1 174 ? -4.638 7.908 6.493 1.00 92.62 174 VAL A N 1
ATOM 1265 C CA . VAL A 1 174 ? -5.310 8.239 5.230 1.00 92.62 174 VAL A CA 1
ATOM 1266 C C . VAL A 1 174 ? -6.345 9.327 5.476 1.00 92.62 174 VAL A C 1
ATOM 1268 O O . VAL A 1 174 ? -7.132 9.252 6.418 1.00 92.62 174 VAL A O 1
ATOM 1271 N N . THR A 1 175 ? -6.365 10.348 4.617 1.00 93.00 175 THR A N 1
ATOM 1272 C CA . THR A 1 175 ? -7.375 11.408 4.714 1.00 93.00 175 THR A CA 1
ATOM 1273 C C . THR A 1 175 ? -8.681 10.977 4.039 1.00 93.00 175 THR A C 1
ATOM 1275 O O . THR A 1 175 ? -8.646 10.277 3.023 1.00 93.00 175 THR A O 1
ATOM 1278 N N . PRO A 1 176 ? -9.852 11.451 4.498 1.00 92.44 176 PRO A N 1
ATOM 1279 C CA . PRO A 1 176 ? -11.110 11.186 3.800 1.00 92.44 176 PRO A CA 1
ATOM 1280 C C . PRO A 1 176 ? -11.146 11.721 2.359 1.00 92.44 176 PRO A C 1
ATOM 1282 O O . PRO A 1 176 ? -11.900 11.217 1.531 1.00 92.44 176 PRO A O 1
ATOM 1285 N N . ALA A 1 177 ? -10.346 12.745 2.038 1.00 92.31 177 ALA A N 1
ATOM 1286 C CA . ALA A 1 177 ? -10.174 13.225 0.666 1.00 92.31 177 ALA A CA 1
ATOM 1287 C C . ALA A 1 177 ? -9.446 12.190 -0.207 1.00 92.31 177 ALA A C 1
ATOM 1289 O O . ALA A 1 177 ? -9.875 11.924 -1.324 1.00 92.31 177 ALA A O 1
ATOM 1290 N N . THR A 1 178 ? -8.404 11.548 0.329 1.00 91.44 178 THR A N 1
ATOM 1291 C CA . THR A 1 178 ? -7.709 10.435 -0.333 1.00 91.44 178 THR A CA 1
ATOM 1292 C C . THR A 1 178 ? -8.658 9.268 -0.596 1.00 91.44 178 THR A C 1
ATOM 1294 O O . THR A 1 178 ? -8.674 8.752 -1.707 1.00 91.44 178 THR A O 1
ATOM 1297 N N . VAL A 1 179 ? -9.487 8.896 0.386 1.00 92.94 179 VAL A N 1
ATOM 1298 C CA . VAL A 1 179 ? -10.484 7.822 0.224 1.00 92.94 179 VAL A CA 1
ATOM 1299 C C . VAL A 1 179 ? -11.478 8.155 -0.893 1.00 92.94 179 VAL A C 1
ATOM 1301 O O . VAL A 1 179 ? -11.709 7.322 -1.764 1.00 92.94 179 VAL A O 1
ATOM 1304 N N . ARG A 1 180 ? -12.012 9.385 -0.920 1.00 91.06 180 ARG A N 1
ATOM 1305 C CA . ARG A 1 180 ? -12.913 9.842 -1.994 1.00 91.06 180 ARG A CA 1
ATOM 1306 C C . ARG A 1 180 ? -12.250 9.783 -3.366 1.00 91.06 180 ARG A C 1
ATOM 1308 O O . ARG A 1 180 ? -12.845 9.249 -4.290 1.00 91.06 180 ARG A O 1
ATOM 1315 N N . ASN A 1 181 ? -11.017 10.276 -3.478 1.00 90.31 181 ASN A N 1
ATOM 1316 C CA . ASN A 1 181 ? -10.272 10.249 -4.735 1.00 90.31 181 ASN A CA 1
ATOM 1317 C C . ASN A 1 181 ? -10.071 8.811 -5.242 1.00 90.31 181 ASN A C 1
ATOM 1319 O O . ASN A 1 181 ? -10.304 8.525 -6.410 1.00 90.31 181 ASN A O 1
ATOM 1323 N N . ILE A 1 182 ? -9.715 7.882 -4.348 1.00 88.69 182 ILE A N 1
ATOM 1324 C CA . ILE A 1 182 ? -9.595 6.458 -4.687 1.00 88.69 182 ILE A CA 1
ATOM 1325 C C . ILE A 1 182 ? -10.932 5.912 -5.207 1.00 88.69 182 ILE A C 1
ATOM 1327 O O . ILE A 1 182 ? -10.972 5.299 -6.269 1.00 88.69 182 ILE A O 1
ATOM 1331 N N . GLN A 1 183 ? -12.027 6.169 -4.492 1.00 85.44 183 GLN A N 1
ATOM 1332 C CA . GLN A 1 183 ? -13.355 5.655 -4.840 1.00 85.44 183 GLN A CA 1
ATOM 1333 C C . GLN A 1 183 ? -13.930 6.252 -6.131 1.00 85.44 183 GLN A C 1
ATOM 1335 O O . GLN A 1 183 ? -14.722 5.592 -6.793 1.00 85.44 183 GLN A O 1
ATOM 1340 N N . GLN A 1 184 ? -13.543 7.479 -6.482 1.00 81.88 184 GLN A N 1
ATOM 1341 C CA . GLN A 1 184 ? -13.991 8.180 -7.691 1.00 81.88 184 GLN A CA 1
ATOM 1342 C C . GLN A 1 184 ? -13.090 7.932 -8.908 1.00 81.88 184 GLN A C 1
ATOM 1344 O O . GLN A 1 184 ? -13.457 8.292 -10.022 1.00 81.88 184 GLN A O 1
ATOM 1349 N N . SER A 1 185 ? -11.909 7.342 -8.714 1.00 77.00 185 SER A N 1
ATOM 1350 C CA . SER A 1 185 ? -10.969 7.076 -9.802 1.00 77.00 185 SER A CA 1
ATOM 1351 C C . SER A 1 185 ? -11.440 5.942 -10.722 1.00 77.00 185 SER A C 1
ATOM 1353 O O . SER A 1 185 ? -12.094 4.994 -10.282 1.00 77.00 185 SER A O 1
ATOM 1355 N N . GLU A 1 186 ? -11.023 5.995 -11.991 1.00 66.94 186 GLU A N 1
ATOM 1356 C CA . GLU A 1 186 ? -11.283 4.987 -13.039 1.00 66.94 186 GLU A CA 1
ATOM 1357 C C . GLU A 1 186 ? -10.857 3.554 -12.652 1.00 66.94 186 GLU A C 1
ATOM 1359 O O . GLU A 1 186 ? -11.303 2.580 -13.248 1.00 66.94 186 GLU A O 1
ATOM 1364 N N . ILE A 1 187 ? -10.042 3.398 -11.608 1.00 64.19 187 ILE A N 1
ATOM 1365 C CA . ILE A 1 187 ? -9.599 2.108 -11.051 1.00 64.19 187 ILE A CA 1
ATOM 1366 C C . ILE A 1 187 ? -10.769 1.291 -10.515 1.00 64.19 187 ILE A C 1
ATOM 1368 O O . ILE A 1 187 ? -10.778 0.066 -10.629 1.00 64.19 187 ILE A O 1
ATOM 1372 N N . SER A 1 188 ? -11.794 1.973 -10.007 1.00 56.53 188 SER A N 1
ATOM 1373 C CA . SER A 1 188 ? -13.040 1.344 -9.577 1.00 56.53 188 SER A CA 1
ATOM 1374 C C . SER A 1 188 ? -13.847 0.720 -10.732 1.00 56.53 188 SER A C 1
ATOM 1376 O O . SER A 1 188 ? -14.831 0.032 -10.462 1.00 56.53 188 SER A O 1
ATOM 1378 N N . LYS A 1 189 ? -13.421 0.892 -11.999 1.00 52.25 189 LYS A N 1
ATOM 1379 C CA . LYS A 1 189 ? -13.983 0.190 -13.169 1.00 52.25 189 LYS A CA 1
ATOM 1380 C C . LYS A 1 189 ? -13.351 -1.185 -13.423 1.00 52.25 189 LYS A C 1
ATOM 1382 O O . LYS A 1 189 ? -14.001 -2.025 -14.033 1.00 52.25 189 LYS A O 1
ATOM 1387 N N . GLY A 1 190 ? -12.118 -1.427 -12.963 1.00 57.34 190 GLY A N 1
ATOM 1388 C CA . GLY A 1 190 ? -11.431 -2.724 -13.096 1.00 57.34 190 GLY A CA 1
ATOM 1389 C C . GLY A 1 190 ? -11.398 -3.542 -11.801 1.00 57.34 190 GLY A C 1
ATOM 1390 O O . GLY A 1 190 ? -11.520 -4.765 -11.827 1.00 57.34 190 GLY A O 1
ATOM 1391 N N . ALA A 1 191 ? -11.278 -2.863 -10.658 1.00 62.28 191 ALA A N 1
ATOM 1392 C CA . ALA A 1 191 ? -11.301 -3.461 -9.330 1.00 62.28 191 ALA A CA 1
ATOM 1393 C C . ALA A 1 191 ? -12.656 -3.172 -8.668 1.00 62.28 191 ALA A C 1
ATOM 1395 O O . ALA A 1 191 ? -12.861 -2.124 -8.052 1.00 62.28 191 ALA A O 1
ATOM 1396 N N . THR A 1 192 ? -13.610 -4.084 -8.845 1.00 68.62 192 THR A N 1
ATOM 1397 C CA . THR A 1 192 ? -14.910 -4.037 -8.164 1.00 68.62 192 THR A CA 1
ATOM 1398 C C . THR A 1 192 ? -14.810 -4.710 -6.790 1.00 68.62 192 THR A C 1
ATOM 1400 O O . THR A 1 192 ? -13.959 -5.582 -6.605 1.00 68.62 192 THR A O 1
ATOM 1403 N N . PRO A 1 193 ? -15.682 -4.366 -5.819 1.00 66.81 193 PRO A N 1
ATOM 1404 C CA . PRO A 1 193 ? -15.750 -5.077 -4.538 1.00 66.81 193 PRO A CA 1
ATOM 1405 C C . PRO A 1 193 ? -15.909 -6.599 -4.688 1.00 66.81 193 PRO A C 1
ATOM 1407 O O . PRO A 1 193 ? -15.431 -7.345 -3.844 1.00 66.81 193 PRO A O 1
ATOM 1410 N N . GLU A 1 194 ? -16.539 -7.049 -5.775 1.00 66.62 194 GLU A N 1
ATOM 1411 C CA . GLU A 1 194 ? -16.749 -8.465 -6.105 1.00 66.62 194 GLU A CA 1
ATOM 1412 C C . GLU A 1 194 ? -15.466 -9.171 -6.573 1.00 66.62 194 GLU A C 1
ATOM 1414 O O . GLU A 1 194 ? -15.284 -10.358 -6.317 1.00 66.62 194 GLU A O 1
ATOM 1419 N N . ASN A 1 195 ? -14.550 -8.440 -7.216 1.00 81.12 195 ASN A N 1
ATOM 1420 C CA . ASN A 1 195 ? -13.294 -8.987 -7.736 1.00 81.12 195 ASN A CA 1
ATOM 1421 C C . ASN A 1 195 ? -12.151 -8.966 -6.712 1.00 81.12 195 ASN A C 1
ATOM 1423 O O . ASN A 1 195 ? -11.082 -9.515 -6.980 1.00 81.12 195 ASN A O 1
ATOM 1427 N N . ILE A 1 196 ? -12.344 -8.323 -5.558 1.00 86.06 196 ILE A N 1
ATOM 1428 C CA . ILE A 1 196 ? -11.336 -8.226 -4.502 1.00 86.06 196 ILE A CA 1
ATOM 1429 C C . ILE A 1 196 ? -11.703 -9.215 -3.390 1.00 86.06 196 ILE A C 1
ATOM 1431 O O . ILE A 1 196 ? -12.664 -8.975 -2.657 1.00 86.06 196 ILE A O 1
ATOM 1435 N N . PRO A 1 197 ? -10.929 -10.299 -3.195 1.00 90.12 197 PRO A N 1
ATOM 1436 C CA . PRO A 1 197 ? -11.170 -11.235 -2.105 1.00 90.12 197 PRO A CA 1
ATOM 1437 C C . PRO A 1 197 ? -11.090 -10.520 -0.756 1.00 90.12 197 PRO A C 1
ATOM 1439 O O . PRO A 1 197 ? -10.073 -9.898 -0.437 1.00 90.12 197 PRO A O 1
ATOM 1442 N N . ALA A 1 198 ? -12.159 -10.606 0.035 1.00 92.19 198 ALA A N 1
ATOM 1443 C CA . ALA A 1 198 ? -12.248 -9.969 1.340 1.00 92.19 198 ALA A CA 1
ATOM 1444 C C . ALA A 1 198 ? -12.967 -10.854 2.363 1.00 92.19 198 ALA A C 1
ATOM 1446 O O . ALA A 1 198 ? -13.828 -11.663 2.027 1.00 92.19 198 ALA A O 1
ATOM 1447 N N . VAL A 1 199 ? -12.614 -10.673 3.633 1.00 92.25 199 VAL A N 1
ATOM 1448 C CA . VAL A 1 199 ? -13.193 -11.390 4.773 1.00 92.25 199 VAL A CA 1
ATOM 1449 C C . VAL A 1 199 ? -13.978 -10.411 5.640 1.00 92.25 199 VAL A C 1
ATOM 1451 O O . VAL A 1 199 ? -13.507 -9.306 5.914 1.00 92.25 199 VAL A O 1
ATOM 1454 N N . ASN A 1 200 ? -15.176 -10.806 6.083 1.00 91.19 200 ASN A N 1
ATOM 1455 C CA . ASN A 1 200 ? -15.970 -10.006 7.016 1.00 91.19 200 ASN A CA 1
ATOM 1456 C C . ASN A 1 200 ? -15.496 -10.213 8.446 1.00 91.19 200 ASN A C 1
ATOM 1458 O O . ASN A 1 200 ? -15.589 -11.317 8.977 1.00 91.19 200 ASN A O 1
ATOM 1462 N N . ILE A 1 201 ? -15.044 -9.139 9.084 1.00 89.81 201 ILE A N 1
ATOM 1463 C CA . ILE A 1 201 ? -14.642 -9.146 10.486 1.00 89.81 201 ILE A CA 1
ATOM 1464 C C . ILE A 1 201 ? -15.342 -7.968 11.168 1.00 89.81 201 ILE A C 1
ATOM 1466 O O . ILE A 1 201 ? -15.056 -6.806 10.885 1.00 89.81 201 ILE A O 1
ATOM 1470 N N . TYR A 1 202 ? -16.303 -8.271 12.046 1.00 87.06 202 TYR A N 1
ATOM 1471 C CA . TYR A 1 202 ? -17.112 -7.287 12.785 1.00 87.06 202 TYR A CA 1
ATOM 1472 C C . TYR A 1 202 ? -17.819 -6.225 11.912 1.00 87.06 202 TYR A C 1
ATOM 1474 O O . TYR A 1 202 ? -18.012 -5.085 12.342 1.00 87.06 202 TYR A O 1
ATOM 1482 N N . GLY A 1 203 ? -18.249 -6.587 10.698 1.00 86.50 203 GLY A N 1
ATOM 1483 C CA . GLY A 1 203 ? -18.936 -5.668 9.780 1.00 86.50 203 GLY A CA 1
ATOM 1484 C C . GLY A 1 203 ? -17.993 -4.753 8.993 1.00 86.50 203 GLY A C 1
ATOM 1485 O O . GLY A 1 203 ? -18.416 -3.710 8.489 1.00 86.50 203 GLY A O 1
ATOM 1486 N N . ILE A 1 204 ? -16.716 -5.124 8.912 1.00 90.25 204 ILE A N 1
ATOM 1487 C CA . ILE A 1 204 ? -15.705 -4.506 8.057 1.00 90.25 204 ILE A CA 1
ATOM 1488 C C . ILE A 1 204 ? -15.214 -5.567 7.078 1.00 90.25 204 ILE A C 1
ATOM 1490 O O . ILE A 1 204 ? -14.957 -6.707 7.472 1.00 90.25 204 ILE A O 1
ATOM 1494 N N . MET A 1 205 ? -15.037 -5.179 5.820 1.00 92.50 205 MET A N 1
ATOM 1495 C CA . MET A 1 205 ? -14.435 -6.032 4.805 1.00 92.50 205 MET A CA 1
ATOM 1496 C C . MET A 1 205 ? -12.920 -5.841 4.812 1.00 92.50 205 MET A C 1
ATOM 1498 O O . MET A 1 205 ? -12.421 -4.764 4.493 1.00 92.50 205 MET A O 1
ATOM 1502 N N . PHE A 1 206 ? -12.175 -6.875 5.188 1.00 92.69 206 PHE A N 1
ATOM 1503 C CA . PHE A 1 206 ? -10.717 -6.868 5.128 1.00 92.69 206 PHE A CA 1
ATOM 1504 C C . PHE A 1 206 ? -10.256 -7.590 3.863 1.00 92.69 206 PHE A C 1
ATOM 1506 O O . PHE A 1 206 ? -10.480 -8.797 3.761 1.00 92.69 206 PHE A O 1
ATOM 1513 N N . PRO A 1 207 ? -9.625 -6.895 2.901 1.00 93.31 207 PRO A N 1
ATOM 1514 C CA . PRO A 1 207 ? -9.148 -7.535 1.687 1.00 93.31 207 PRO A CA 1
ATOM 1515 C C . PRO A 1 207 ? -7.962 -8.450 2.002 1.00 93.31 207 PRO A C 1
ATOM 1517 O O . PRO A 1 207 ? -7.112 -8.134 2.840 1.00 93.31 207 PRO A O 1
ATOM 1520 N N . SER A 1 208 ? -7.866 -9.577 1.300 1.00 90.69 208 SER A N 1
ATOM 1521 C CA . SER A 1 208 ? -6.774 -10.538 1.476 1.00 90.69 208 SER A CA 1
ATOM 1522 C C . SER A 1 208 ? -5.407 -9.923 1.178 1.00 90.69 208 SER A C 1
ATOM 1524 O O . SER A 1 208 ? -4.427 -10.296 1.811 1.00 90.69 208 SER A O 1
ATOM 1526 N N . SER A 1 209 ? -5.331 -8.938 0.279 1.00 90.31 209 SER A N 1
ATOM 1527 C CA . SER A 1 209 ? -4.105 -8.178 -0.001 1.00 90.31 209 SER A CA 1
ATOM 1528 C C . SER A 1 209 ? -3.578 -7.411 1.219 1.00 90.31 209 SER A C 1
ATOM 1530 O O . SER A 1 209 ? -2.371 -7.213 1.340 1.00 90.31 209 SER A O 1
ATOM 1532 N N . LEU A 1 210 ? -4.459 -7.011 2.145 1.00 91.00 210 LEU A N 1
ATOM 1533 C CA . LEU A 1 210 ? -4.095 -6.340 3.396 1.00 91.00 210 LEU A CA 1
ATOM 1534 C C . LEU A 1 210 ? -3.754 -7.336 4.509 1.00 91.00 210 LEU A C 1
ATOM 1536 O O . LEU A 1 210 ? -2.876 -7.064 5.320 1.00 91.00 210 LEU A O 1
ATOM 1540 N N . LEU A 1 211 ? -4.416 -8.494 4.541 1.00 90.19 211 LEU A N 1
ATOM 1541 C CA . LEU A 1 211 ? -4.134 -9.541 5.531 1.00 90.19 211 LEU A CA 1
ATOM 1542 C C . LEU A 1 211 ? -2.860 -10.338 5.199 1.00 90.19 211 LEU A C 1
ATOM 1544 O O . LEU A 1 211 ? -2.156 -10.771 6.105 1.00 90.19 211 LEU A O 1
ATOM 1548 N N . ASN A 1 212 ? -2.523 -10.470 3.913 1.00 88.31 212 ASN A N 1
ATOM 1549 C CA . ASN A 1 212 ? -1.394 -11.267 3.420 1.00 88.31 212 ASN A CA 1
ATOM 1550 C C . ASN A 1 212 ? -0.191 -10.403 2.996 1.00 88.31 212 ASN A C 1
ATOM 1552 O O . ASN A 1 212 ? 0.584 -10.790 2.119 1.00 88.31 212 ASN A O 1
ATOM 1556 N N . LEU A 1 213 ? -0.011 -9.227 3.609 1.00 85.56 213 LEU A N 1
ATOM 1557 C CA . LEU A 1 213 ? 1.116 -8.325 3.322 1.00 85.56 213 LEU A CA 1
ATOM 1558 C C . LEU A 1 213 ? 2.479 -9.014 3.478 1.00 85.56 213 LEU A C 1
ATOM 1560 O O . LEU A 1 213 ? 3.379 -8.801 2.669 1.00 85.56 213 LEU A O 1
ATOM 1564 N N . SER A 1 214 ? 2.616 -9.889 4.476 1.00 81.00 214 SER A N 1
ATOM 1565 C CA . SER A 1 214 ? 3.834 -10.676 4.705 1.00 81.00 214 SER A CA 1
ATOM 1566 C C . SER A 1 214 ? 4.163 -11.613 3.537 1.00 81.00 214 SER A C 1
ATOM 1568 O O . SER A 1 214 ? 5.333 -11.862 3.237 1.00 81.00 214 SER A O 1
ATOM 1570 N N . GLU A 1 215 ? 3.149 -12.109 2.827 1.00 80.06 215 GLU A N 1
ATOM 1571 C CA . GLU A 1 215 ? 3.335 -12.957 1.655 1.00 80.06 215 GLU A CA 1
ATOM 1572 C C . GLU A 1 215 ? 3.726 -12.149 0.412 1.00 80.06 215 GLU A C 1
ATOM 1574 O O . GLU A 1 215 ? 4.481 -12.641 -0.428 1.00 80.06 215 GLU A O 1
ATOM 1579 N N . MET A 1 216 ? 3.308 -10.884 0.315 1.00 77.94 216 MET A N 1
ATOM 1580 C CA . MET A 1 216 ? 3.760 -9.994 -0.761 1.00 77.94 216 MET A CA 1
ATOM 1581 C C . MET A 1 216 ? 5.278 -9.798 -0.737 1.00 77.94 216 MET A C 1
ATOM 1583 O O . MET A 1 216 ? 5.910 -9.805 -1.791 1.00 77.94 216 MET A O 1
ATOM 1587 N N . THR A 1 217 ? 5.872 -9.713 0.453 1.00 73.38 217 THR A N 1
ATOM 1588 C CA . THR A 1 217 ? 7.331 -9.662 0.637 1.00 73.38 217 THR A CA 1
ATOM 1589 C C . THR A 1 217 ? 8.018 -10.948 0.159 1.00 73.38 217 THR A C 1
ATOM 1591 O O . THR A 1 217 ? 9.153 -10.910 -0.312 1.00 73.38 217 THR A O 1
ATOM 1594 N N . ARG A 1 218 ? 7.343 -12.105 0.237 1.00 73.06 218 ARG A N 1
ATOM 1595 C CA . ARG A 1 218 ? 7.878 -13.386 -0.262 1.00 73.06 218 ARG A CA 1
ATOM 1596 C C . ARG A 1 218 ? 7.760 -13.522 -1.780 1.00 73.06 218 ARG A C 1
ATOM 1598 O O . ARG A 1 218 ? 8.688 -14.020 -2.402 1.00 73.06 218 ARG A O 1
ATOM 1605 N N . ARG A 1 219 ? 6.634 -13.092 -2.360 1.00 68.19 219 ARG A N 1
ATOM 1606 C CA . ARG A 1 219 ? 6.326 -13.208 -3.802 1.00 68.19 219 ARG A CA 1
ATOM 1607 C C . ARG A 1 219 ? 6.909 -12.084 -4.662 1.00 68.19 219 ARG A C 1
ATOM 1609 O O . ARG A 1 219 ? 6.863 -12.177 -5.882 1.00 68.19 219 ARG A O 1
ATOM 1616 N N . GLY A 1 220 ? 7.368 -10.996 -4.046 1.00 58.88 220 GLY A N 1
ATOM 1617 C CA . GLY A 1 220 ? 7.930 -9.836 -4.742 1.00 58.88 220 GLY A CA 1
ATOM 1618 C C . GLY A 1 220 ? 9.348 -10.032 -5.291 1.00 58.88 220 GLY A C 1
ATOM 1619 O O . GLY A 1 220 ? 9.878 -9.080 -5.862 1.00 58.88 220 GLY A O 1
ATOM 1620 N N . LYS A 1 221 ? 9.918 -11.230 -5.110 1.00 51.25 221 LYS A N 1
ATOM 1621 C CA . LYS A 1 221 ? 11.183 -11.702 -5.684 1.00 51.25 221 LYS A CA 1
ATOM 1622 C C . LYS A 1 221 ? 10.922 -12.621 -6.873 1.00 51.25 221 LYS A C 1
ATOM 162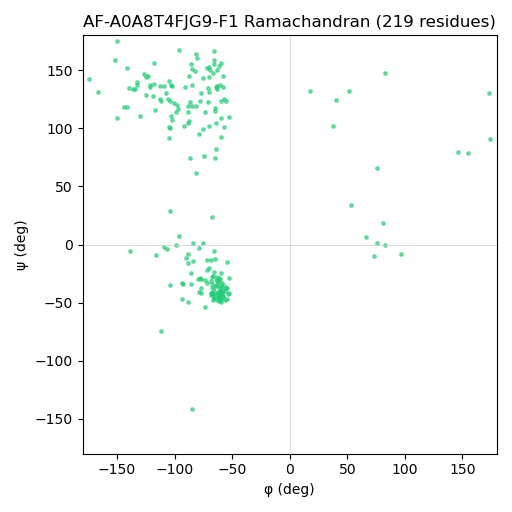4 O O . LYS A 1 221 ? 9.934 -13.386 -6.798 1.00 51.25 221 LYS A O 1
#

Secondary structure (DSSP, 8-state):
--------HHHHHHHHHHHHHTTT-EE----S-TTT---EEEEEEEEEEEEEEEGGGS-HHHHHHHHHHHHHHHTT-----------------------------------EEEEEEEEEEEEETTT--EEE-S-SB-TT-SSBHHHHHHHHHTTTTS-HHHHHHHHHHTTB---HHHHHHHHHSGGGGTS-TTTS-EEEETTEEEEHHHHTHHHHHHHT-

Nearest PDB structures (foldseek):
  6xu8-assembly1_Co  TM=2.682E-01  e=6.049E+00  Drosophila melanogaster